Protein AF-A0A6A3F1J3-F1 (afdb_monomer)

pLDDT: mean 70.61, std 19.49, range [35.06, 98.56]

InterPro domains:
  IPR001289 Nuclear transcription factor Y subunit A [PF02045] (91-194)
  IPR001289 Nuclear transcription factor Y subunit A [PR00616] (129-151)
  IPR001289 Nuclear transcription factor Y subunit A [PR00616] (160-183)
  IPR001289 Nuclear transcription factor Y subunit A [PS51152] (126-186)
  IPR001289 Nuclear transcription factor Y subunit A [PTHR12632] (26-191)
 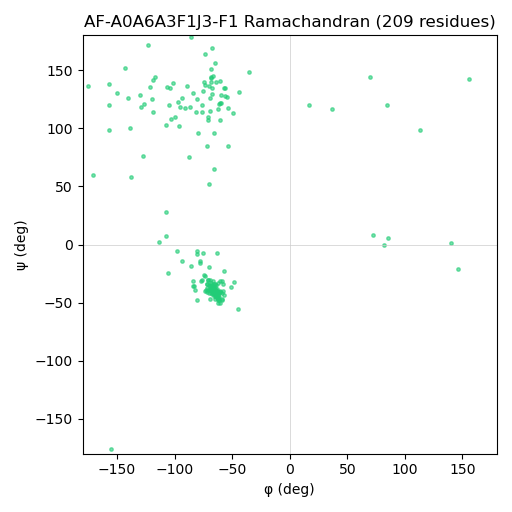 IPR001289 Nuclear transcription factor Y subunit A [SM00521] (125-186)

Mean predicted aligned error: 23.07 Å

Radius of gyration: 43.05 Å; Cα contacts (8 Å, |Δi|>4): 35; chains: 1; bounding box: 69×99×111 Å

Secondary structure (DSSP, 8-sta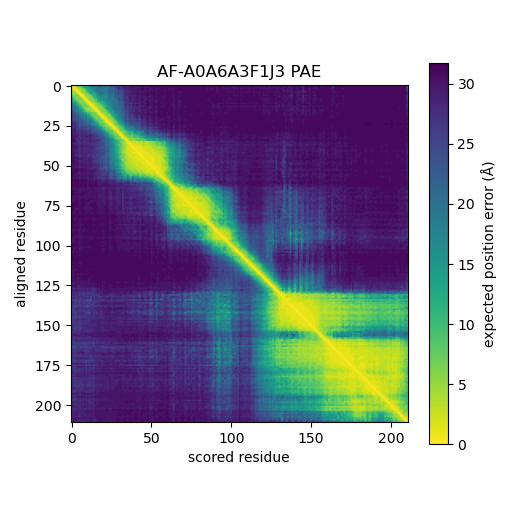te):
-----------------------------SSHHHHHHHHHHHHHHHHHHHHHHHHHHHTT-SSHHHHHHHHHHHHHHHHHHHHHHHHHHHHHHHHHHHHTTS----------------S--------------TTTHHHHHHHHHHHHHHHHHH---SS--S-S-HHHHHHHHHS-B-TTSPBPPHHHHHHHHTTSS-GGGS-SSPPPPP-

Solvent-accessible surface area (backbone atoms only — not comparable to full-atom values): 14028 Å² total; per-residue (Å²): 141,85,86,85,85,86,83,87,84,83,85,84,85,84,84,82,89,80,85,90,89,86,86,85,90,86,85,81,93,86,69,64,67,66,54,49,52,51,49,51,51,50,50,50,51,50,51,49,50,52,50,49,52,51,49,63,65,57,73,76,61,90,68,59,64,66,52,51,50,49,50,50,50,51,50,51,52,50,51,50,51,52,51,52,52,48,47,52,52,53,46,47,54,49,44,55,67,52,54,76,70,74,83,76,88,88,80,90,81,88,78,96,73,91,77,80,92,69,100,78,70,91,61,86,64,80,70,72,84,72,91,63,63,81,92,43,49,68,60,52,54,53,50,50,56,51,48,52,55,48,36,72,70,72,51,73,75,87,65,81,70,98,63,94,49,70,70,58,51,54,50,65,68,70,50,65,60,42,49,78,73,41,72,54,50,73,66,56,53,48,30,50,74,72,64,77,42,62,72,85,78,46,68,53,59,84,75,80,78,84,127

Foldseek 3Di:
DDDDDDDDDDDDDDDDDDDDDDDDDDDDDDPVPVVVVVVVVVVVVVVVVVVVVVVVVVVPDPPDPVVVVVVVVVVVVVVVVVVVVVVVVVVVVVCVVVVVVPDDDDDDDDDDDDDDDDPDDPPVPPPPPDDDPPVCSVVVVVVVVVVVVVCVVVPDCPDDDPDDDPVVVVVLVPADAAAQGHGDDPVRVVCVVVVVDDRVPDDNDDDPPPD

Sequence (211 aa):
MEDTTNTTTDTKLVFTDSDAATTPNDTPSAAADASQADLQAQLALFQQQQQQYIQQLMVSYEGGWLAALAVRNLLLTLLMFYSLQQQTNSEQLRAMYNSSAMMQPYMLSQSMFPRPSTPNSAEATEEEPVYVNAKQYHRIMIRRQQRAKLEAKLGNPRQRKAYLHDSRHKHAMRRPRGPGGRFLTKDEIQGLKDGTMVFEDLPRKAAPKQQ

Structure (mmCIF, N/CA/C/O backbone):
data_AF-A0A6A3F1J3-F1
#
_entry.id   AF-A0A6A3F1J3-F1
#
loop_
_atom_site.group_PDB
_atom_site.id
_atom_site.type_symbol
_atom_site.label_atom_id
_atom_site.label_alt_id
_atom_site.label_comp_id
_atom_site.label_asym_id
_atom_site.label_entity_id
_atom_site.label_seq_id
_atom_site.pdbx_PDB_ins_code
_atom_site.Cartn_x
_atom_site.Cartn_y
_atom_site.Cartn_z
_atom_site.occupancy
_atom_site.B_iso_or_equiv
_atom_site.auth_seq_id
_atom_site.auth_comp_id
_atom_site.auth_asym_id
_atom_site.auth_atom_id
_atom_site.pdbx_PDB_model_num
ATOM 1 N N . MET A 1 1 ? 10.866 27.556 8.600 1.00 47.47 1 MET A N 1
ATOM 2 C CA . MET A 1 1 ? 10.130 28.699 8.035 1.00 47.47 1 MET A CA 1
ATOM 3 C C . MET A 1 1 ? 10.814 29.026 6.730 1.00 47.47 1 MET A C 1
ATOM 5 O O . MET A 1 1 ? 11.865 29.642 6.764 1.00 47.47 1 MET A O 1
ATOM 9 N N . GLU A 1 2 ? 10.282 28.522 5.625 1.00 46.44 2 GLU A N 1
ATOM 10 C CA . GLU A 1 2 ? 10.669 28.950 4.281 1.00 46.44 2 GLU A CA 1
ATOM 11 C C . GLU A 1 2 ? 9.370 29.035 3.481 1.00 46.44 2 GLU A C 1
ATOM 13 O O . GLU A 1 2 ? 8.799 28.013 3.105 1.00 46.44 2 GLU A O 1
ATOM 18 N N . ASP A 1 3 ? 8.867 30.258 3.322 1.00 39.25 3 ASP A N 1
ATOM 19 C CA . ASP A 1 3 ? 7.750 30.576 2.438 1.00 39.25 3 ASP A CA 1
ATOM 20 C C . ASP A 1 3 ? 8.332 31.001 1.087 1.00 39.25 3 ASP A C 1
ATOM 22 O O . ASP A 1 3 ? 9.176 31.894 1.014 1.00 39.25 3 ASP A O 1
ATOM 26 N N . THR A 1 4 ? 7.890 30.356 0.007 1.00 55.91 4 THR A N 1
ATOM 27 C CA . THR A 1 4 ? 8.242 30.729 -1.369 1.00 55.91 4 THR A CA 1
ATOM 28 C C . THR A 1 4 ? 7.021 31.355 -2.036 1.00 55.91 4 THR A C 1
ATOM 30 O O . THR A 1 4 ? 6.078 30.670 -2.427 1.00 55.91 4 THR A O 1
ATOM 33 N N . THR A 1 5 ? 7.008 32.683 -2.149 1.00 54.62 5 THR A N 1
ATOM 34 C CA . THR A 1 5 ? 6.002 33.421 -2.923 1.00 54.62 5 THR A CA 1
ATOM 35 C C . THR A 1 5 ? 6.498 33.610 -4.353 1.00 54.62 5 THR A C 1
ATOM 37 O O . THR A 1 5 ? 7.522 34.252 -4.581 1.00 54.62 5 THR A O 1
ATOM 40 N N . ASN A 1 6 ? 5.769 33.043 -5.311 1.00 39.25 6 ASN A N 1
ATOM 41 C CA . ASN A 1 6 ? 6.039 33.142 -6.741 1.00 39.25 6 ASN A CA 1
ATOM 42 C C . ASN A 1 6 ? 5.372 34.420 -7.290 1.00 39.25 6 ASN A C 1
ATOM 44 O O . ASN A 1 6 ? 4.151 34.551 -7.201 1.00 39.25 6 ASN A O 1
ATOM 48 N N . THR A 1 7 ? 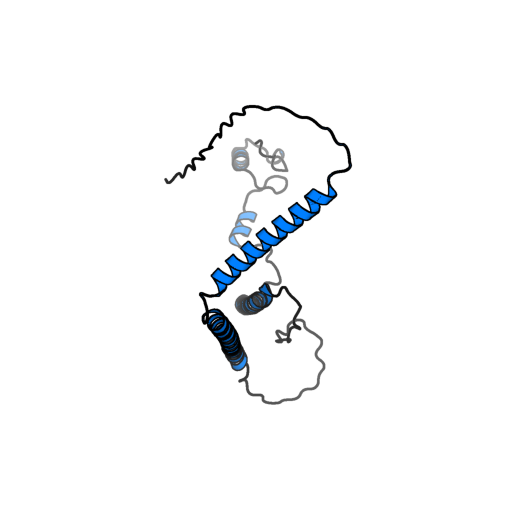6.153 35.361 -7.830 1.00 40.88 7 THR A N 1
ATOM 49 C CA . THR A 1 7 ? 5.650 36.621 -8.407 1.00 40.88 7 THR A CA 1
ATOM 50 C C . THR A 1 7 ? 5.585 36.509 -9.927 1.00 40.88 7 THR A C 1
ATOM 52 O O . THR A 1 7 ? 6.607 36.491 -10.608 1.00 40.88 7 THR A O 1
ATOM 55 N N . THR A 1 8 ? 4.360 36.450 -10.442 1.00 41.22 8 THR A N 1
ATOM 56 C CA . THR A 1 8 ? 3.997 36.570 -11.858 1.00 41.22 8 THR A CA 1
ATOM 57 C C . THR A 1 8 ? 4.074 38.036 -12.281 1.00 41.22 8 THR A C 1
ATOM 59 O O . THR A 1 8 ? 3.350 38.869 -11.739 1.00 41.22 8 THR A O 1
ATOM 62 N N . THR A 1 9 ? 4.917 38.361 -13.259 1.00 49.06 9 THR A N 1
ATOM 63 C CA . THR A 1 9 ? 4.903 39.663 -13.942 1.00 49.06 9 THR A CA 1
ATOM 64 C C . THR A 1 9 ? 4.283 39.521 -15.326 1.00 49.06 9 THR A C 1
ATOM 66 O O . THR A 1 9 ? 4.783 38.769 -16.161 1.00 49.06 9 THR A O 1
ATOM 69 N N . ASP A 1 10 ? 3.199 40.261 -15.530 1.00 37.31 10 ASP A N 1
ATOM 70 C CA . ASP A 1 10 ? 2.365 40.342 -16.725 1.00 37.31 10 ASP A CA 1
ATOM 71 C C . ASP A 1 10 ? 2.832 41.545 -17.570 1.00 37.31 10 ASP A C 1
ATOM 73 O O . ASP A 1 10 ? 2.840 42.683 -17.090 1.00 37.31 10 ASP A O 1
ATOM 77 N N . THR A 1 11 ? 3.298 41.320 -18.801 1.00 52.53 11 THR A N 1
ATOM 78 C CA . THR A 1 11 ? 3.744 42.387 -19.712 1.00 52.53 11 THR A CA 1
ATOM 79 C C . THR A 1 11 ? 2.620 42.784 -20.663 1.00 52.53 11 THR A C 1
ATOM 81 O O . THR A 1 11 ? 2.335 42.134 -21.666 1.00 52.53 11 THR A O 1
ATOM 84 N N . LYS A 1 12 ? 1.997 43.920 -20.344 1.00 45.44 12 LYS A N 1
ATOM 85 C CA . LYS A 1 12 ? 0.989 44.617 -21.146 1.00 45.44 12 LYS A CA 1
ATOM 86 C C . LYS A 1 12 ? 1.634 45.246 -22.392 1.00 45.44 12 LYS A C 1
ATOM 88 O O . LYS A 1 12 ? 2.338 46.247 -22.282 1.00 45.44 12 LYS A O 1
ATOM 93 N N . LEU A 1 13 ? 1.384 44.669 -23.569 1.00 51.19 13 LEU A N 1
ATOM 94 C CA . LEU A 1 13 ? 1.722 45.256 -24.871 1.00 51.19 13 LEU A CA 1
ATOM 95 C C . LEU A 1 13 ? 0.662 46.291 -25.274 1.00 51.19 13 LEU A C 1
ATOM 97 O O . LEU A 1 13 ? -0.529 45.992 -25.311 1.00 51.19 13 LEU A O 1
ATOM 101 N N . VAL A 1 14 ? 1.111 47.510 -25.573 1.00 45.78 14 VAL A N 1
ATOM 102 C CA . VAL A 1 14 ? 0.312 48.581 -26.180 1.00 45.78 14 VAL A CA 1
ATOM 103 C C . VAL A 1 14 ? 0.589 48.563 -27.681 1.00 45.78 14 VAL A C 1
ATOM 105 O O . VAL A 1 14 ? 1.741 48.676 -28.092 1.00 45.78 14 VAL A O 1
ATOM 108 N N . PHE A 1 15 ? -0.463 48.405 -28.482 1.00 42.41 15 PHE A N 1
ATOM 109 C CA . PHE A 1 15 ? -0.434 48.558 -29.934 1.00 42.41 15 PHE A CA 1
ATOM 110 C C . PHE A 1 15 ? -1.087 49.897 -30.285 1.00 42.41 15 PHE A C 1
ATOM 112 O O . PHE A 1 15 ? -2.135 50.232 -29.731 1.00 42.41 15 PHE A O 1
ATOM 119 N N . THR A 1 16 ? -0.467 50.660 -31.178 1.00 48.75 16 THR A N 1
ATOM 120 C CA . THR A 1 16 ? -1.072 51.844 -31.795 1.00 48.75 16 THR A CA 1
ATOM 121 C C . THR A 1 16 ? -1.146 51.610 -33.295 1.00 48.75 16 THR A C 1
ATOM 123 O O . THR A 1 16 ? -0.110 51.515 -33.953 1.00 48.75 16 THR A O 1
ATOM 126 N N . ASP A 1 17 ? -2.374 51.513 -33.798 1.00 52.66 17 ASP A N 1
ATOM 127 C CA . ASP A 1 17 ? -2.728 51.555 -35.215 1.00 52.66 17 ASP A CA 1
ATOM 128 C C . ASP A 1 17 ? -2.492 52.950 -35.812 1.00 52.66 17 ASP A C 1
ATOM 130 O O . ASP A 1 17 ? -2.641 53.964 -35.124 1.00 52.66 17 ASP A O 1
ATOM 134 N N . SER A 1 18 ? -2.186 53.007 -37.110 1.00 49.06 18 SER A N 1
ATOM 135 C CA . SER A 1 18 ? -2.455 54.167 -37.975 1.00 49.06 18 SER A CA 1
ATOM 136 C C . SER A 1 18 ? -2.522 53.738 -39.449 1.00 49.06 18 SER A C 1
ATOM 138 O O . SER A 1 18 ? -1.494 53.513 -40.083 1.00 49.06 18 SER A O 1
ATOM 140 N N . ASP A 1 19 ? -3.765 53.555 -39.914 1.00 39.59 19 ASP A N 1
ATOM 141 C CA . ASP A 1 19 ? -4.414 54.023 -41.160 1.00 39.59 19 ASP A CA 1
ATOM 142 C C . ASP A 1 19 ? -3.593 54.078 -42.470 1.00 39.59 19 ASP A C 1
ATOM 144 O O . ASP A 1 19 ? -2.574 54.749 -42.566 1.00 39.59 19 ASP A O 1
ATOM 148 N N . ALA A 1 20 ? -3.926 53.310 -43.518 1.00 44.28 20 ALA A N 1
ATOM 149 C CA . ALA A 1 20 ? -5.080 53.386 -44.442 1.00 44.28 20 ALA A CA 1
ATOM 150 C C . ALA A 1 20 ? -4.892 54.375 -45.619 1.00 44.28 20 ALA A C 1
ATOM 152 O O . ALA A 1 20 ? -4.760 55.575 -45.409 1.00 44.28 20 ALA A O 1
ATOM 153 N N . ALA A 1 21 ? -4.961 53.869 -46.866 1.00 41.03 21 ALA A N 1
ATOM 154 C CA . ALA A 1 21 ? -6.021 54.183 -47.850 1.00 41.03 21 ALA A CA 1
ATOM 155 C C . ALA A 1 21 ? -5.613 53.996 -49.338 1.00 41.03 21 ALA A C 1
ATOM 157 O O . ALA A 1 21 ? -4.556 54.450 -49.769 1.00 41.03 21 ALA A O 1
ATOM 158 N N . THR A 1 22 ? -6.589 53.493 -50.119 1.00 35.06 22 THR A N 1
ATOM 159 C CA . THR A 1 22 ? -6.921 53.822 -51.535 1.00 35.06 22 THR A CA 1
ATOM 160 C C . THR A 1 22 ? -6.717 52.730 -52.612 1.00 35.06 22 THR A C 1
ATOM 162 O O . THR A 1 22 ? -5.638 52.534 -53.157 1.00 35.06 22 THR A O 1
ATOM 165 N N . THR A 1 23 ? -7.835 52.065 -52.943 1.00 55.91 23 THR A N 1
ATOM 166 C CA . THR A 1 23 ? -8.227 51.341 -54.190 1.00 55.91 23 THR A CA 1
ATOM 167 C C . THR A 1 23 ? -8.415 52.320 -55.383 1.00 55.91 23 THR A C 1
ATOM 169 O O . THR A 1 23 ? -8.565 53.496 -55.052 1.00 55.91 23 THR A O 1
ATOM 172 N N . PRO A 1 24 ? -8.560 51.968 -56.702 1.00 55.66 24 PRO A N 1
ATOM 173 C CA . PRO A 1 24 ? -9.296 50.805 -57.252 1.00 55.66 24 PRO A CA 1
ATOM 174 C C . PRO A 1 24 ? -8.874 50.246 -58.655 1.00 55.66 24 PRO A C 1
ATOM 176 O O . PRO A 1 24 ? -7.898 50.663 -59.267 1.00 55.66 24 PRO A O 1
ATOM 179 N N . ASN A 1 25 ? -9.664 49.256 -59.100 1.00 52.38 25 ASN A N 1
ATOM 180 C CA . ASN A 1 25 ? -9.797 48.578 -60.407 1.00 52.38 25 ASN A CA 1
ATOM 181 C C . ASN A 1 25 ? -9.598 49.416 -61.691 1.00 52.38 25 ASN A C 1
ATOM 183 O O . ASN A 1 25 ? -10.045 50.553 -61.736 1.00 52.38 25 ASN A O 1
ATOM 187 N N . ASP A 1 26 ? -9.087 48.774 -62.759 1.00 35.50 26 ASP A N 1
ATOM 188 C CA . ASP A 1 26 ? -9.798 48.549 -64.042 1.00 35.50 26 ASP A CA 1
ATOM 189 C C . ASP A 1 26 ? -8.961 47.681 -65.016 1.00 35.50 26 ASP A C 1
ATOM 191 O O . ASP A 1 26 ? -7.755 47.859 -65.168 1.00 35.50 26 ASP A O 1
ATOM 195 N N . THR A 1 27 ? -9.605 46.711 -65.681 1.00 52.22 27 THR A N 1
ATOM 196 C CA . THR A 1 27 ? -9.044 45.907 -66.792 1.00 52.22 27 THR A CA 1
ATOM 197 C C . THR A 1 27 ? -9.590 46.448 -68.116 1.00 52.22 27 THR A C 1
ATOM 199 O O . THR A 1 27 ? -10.792 46.698 -68.201 1.00 52.22 27 THR A O 1
ATOM 202 N N . PRO A 1 28 ? -8.769 46.559 -69.177 1.00 50.34 28 PRO A N 1
ATOM 203 C CA . PRO A 1 28 ? -9.069 45.737 -70.351 1.00 50.34 28 PRO A CA 1
ATOM 204 C C . PRO A 1 28 ? -7.820 45.152 -71.039 1.00 50.34 28 PRO A C 1
ATOM 206 O O . PRO A 1 28 ? -6.888 45.849 -71.424 1.00 50.34 28 PRO A O 1
ATOM 209 N N . SER A 1 29 ? -7.855 43.827 -71.198 1.00 54.03 29 SER A N 1
ATOM 210 C CA . SER A 1 29 ? -7.530 43.048 -72.402 1.00 54.03 29 SER A CA 1
ATOM 211 C C . SER A 1 29 ? -6.733 43.732 -73.529 1.00 54.03 29 SER A C 1
ATOM 213 O O . SER A 1 29 ? -7.250 44.640 -74.175 1.00 54.03 29 SER A O 1
ATOM 215 N N . ALA A 1 30 ? -5.554 43.154 -73.827 1.00 49.56 30 ALA A N 1
ATOM 216 C CA . ALA A 1 30 ? -4.952 42.914 -75.162 1.00 49.56 30 ALA A CA 1
ATOM 217 C C . ALA A 1 30 ? -3.423 43.152 -75.262 1.00 49.56 30 ALA A C 1
ATOM 219 O O . ALA A 1 30 ? -2.855 42.945 -76.328 1.00 49.56 30 ALA A O 1
ATOM 220 N N . ALA A 1 31 ? -2.733 43.524 -74.175 1.00 45.38 31 ALA A N 1
ATOM 221 C CA . ALA A 1 31 ? -1.268 43.724 -74.164 1.00 45.38 31 ALA A CA 1
ATOM 222 C C . ALA A 1 31 ? -0.485 42.711 -73.292 1.00 45.38 31 ALA A C 1
ATOM 224 O O . ALA A 1 31 ? 0.732 42.819 -73.152 1.00 45.38 31 ALA A O 1
ATOM 225 N N . ALA A 1 32 ? -1.177 41.739 -72.686 1.00 51.75 32 ALA A N 1
ATOM 226 C CA . ALA A 1 32 ? -0.652 40.897 -71.604 1.00 51.75 32 ALA A CA 1
ATOM 227 C C . ALA A 1 32 ? 0.292 39.758 -72.044 1.00 51.75 32 ALA A C 1
ATOM 229 O O . ALA A 1 32 ? 1.023 39.234 -71.207 1.00 51.75 32 ALA A O 1
ATOM 230 N N . ASP A 1 33 ? 0.329 39.400 -73.331 1.00 49.94 33 ASP A N 1
ATOM 231 C CA . ASP A 1 33 ? 1.144 38.263 -73.793 1.00 49.94 33 ASP A CA 1
ATOM 232 C C . ASP A 1 33 ? 2.610 38.644 -74.054 1.00 49.94 33 ASP A C 1
ATOM 234 O O . ASP A 1 33 ? 3.510 37.843 -73.805 1.00 49.94 33 ASP A O 1
ATOM 238 N N . ALA A 1 34 ? 2.882 39.887 -74.472 1.00 53.97 34 ALA A N 1
ATOM 239 C CA . ALA A 1 34 ? 4.258 40.372 -74.617 1.00 53.97 34 ALA A CA 1
ATOM 240 C C . ALA A 1 34 ? 4.936 40.547 -73.245 1.00 53.97 34 ALA A C 1
ATOM 242 O O . ALA A 1 34 ? 6.094 40.178 -73.067 1.00 53.97 34 ALA A O 1
ATOM 243 N N . SER A 1 35 ? 4.190 41.029 -72.244 1.00 60.41 35 SER A N 1
ATOM 244 C CA . SER A 1 35 ? 4.711 41.222 -70.889 1.00 60.41 35 SER A CA 1
ATOM 245 C C . SER A 1 35 ? 4.842 39.919 -70.102 1.00 60.41 35 SER A C 1
ATOM 247 O O . SER A 1 35 ? 5.752 39.812 -69.284 1.00 60.41 35 SER A O 1
ATOM 249 N N . GLN A 1 36 ? 3.999 38.906 -70.348 1.00 62.47 36 GLN A N 1
ATOM 250 C CA . GLN A 1 36 ? 4.179 37.580 -69.747 1.00 62.47 36 GLN A CA 1
ATOM 251 C C . GLN A 1 36 ? 5.443 36.883 -70.251 1.00 62.47 36 GLN A C 1
ATOM 253 O O . GLN A 1 36 ? 6.135 36.260 -69.447 1.00 62.47 36 GLN A O 1
ATOM 258 N N . ALA A 1 37 ? 5.761 37.001 -71.544 1.00 67.31 37 ALA A N 1
ATOM 259 C CA . ALA A 1 37 ? 6.990 36.448 -72.108 1.00 67.31 37 ALA A CA 1
ATOM 260 C C . ALA A 1 37 ? 8.235 37.139 -71.527 1.00 67.31 37 ALA A C 1
ATOM 262 O O . ALA A 1 37 ? 9.172 36.459 -71.109 1.00 67.31 37 ALA A O 1
ATOM 263 N N . ASP A 1 38 ? 8.212 38.469 -71.401 1.00 75.75 38 ASP A N 1
ATOM 264 C CA . ASP A 1 38 ? 9.300 39.232 -70.777 1.00 75.75 38 ASP A CA 1
ATOM 265 C C . ASP A 1 38 ? 9.432 38.943 -69.271 1.00 75.75 38 ASP A C 1
ATOM 267 O O . ASP A 1 38 ? 10.545 38.832 -68.752 1.00 75.75 38 ASP A O 1
ATOM 271 N N . LEU A 1 39 ? 8.316 38.747 -68.560 1.00 72.38 39 LEU A N 1
ATOM 272 C CA . LEU A 1 39 ? 8.315 38.363 -67.147 1.00 72.38 39 LEU A CA 1
ATOM 273 C C . LEU A 1 39 ? 8.829 36.928 -66.952 1.00 72.38 39 LEU A C 1
ATOM 275 O O . LEU A 1 39 ? 9.590 36.671 -66.021 1.00 72.38 39 LEU A O 1
ATOM 279 N N . GLN A 1 40 ? 8.466 35.996 -67.839 1.00 78.56 40 GLN A N 1
ATOM 280 C CA . GLN A 1 40 ? 9.023 34.640 -67.855 1.00 78.56 40 GLN A CA 1
ATOM 281 C C . GLN A 1 40 ? 10.518 34.653 -68.187 1.00 78.56 40 GLN A C 1
ATOM 283 O O . GLN A 1 40 ? 11.276 33.917 -67.558 1.00 78.56 40 GLN A O 1
ATOM 288 N N . ALA A 1 41 ? 10.963 35.516 -69.103 1.00 80.88 41 ALA A N 1
ATOM 289 C CA . ALA A 1 41 ? 12.377 35.689 -69.421 1.00 80.88 41 ALA A CA 1
ATOM 290 C C . ALA A 1 41 ? 13.164 36.296 -68.244 1.00 80.88 41 ALA A C 1
ATOM 292 O O . ALA A 1 41 ? 14.251 35.812 -67.925 1.00 80.88 41 ALA A O 1
ATOM 293 N N . GLN A 1 42 ? 12.612 37.289 -67.535 1.00 84.94 42 GLN A N 1
ATOM 294 C CA . GLN A 1 42 ? 13.216 37.833 -66.310 1.00 84.94 42 GLN A CA 1
ATOM 295 C C . GLN A 1 42 ? 13.241 36.814 -65.169 1.00 84.94 42 GLN A C 1
ATOM 297 O O . GLN A 1 42 ? 14.252 36.705 -64.476 1.00 84.94 42 GLN A O 1
ATOM 302 N N . LEU A 1 43 ? 12.173 36.033 -64.989 1.00 82.19 43 LEU A N 1
ATOM 303 C CA . LEU A 1 43 ? 12.137 34.940 -64.017 1.00 82.19 43 LEU A CA 1
ATOM 304 C C . LEU A 1 43 ? 13.163 33.854 -64.354 1.00 82.19 43 LEU A C 1
ATOM 306 O O . LEU A 1 43 ? 13.840 33.368 -63.451 1.00 82.19 43 LEU A O 1
ATOM 310 N N . ALA A 1 44 ? 13.334 33.511 -65.632 1.00 83.88 44 ALA A N 1
ATOM 311 C CA . ALA A 1 44 ? 14.341 32.554 -66.080 1.00 83.88 44 ALA A CA 1
ATOM 312 C C . ALA A 1 44 ? 15.768 33.078 -65.862 1.00 83.88 44 ALA A C 1
ATOM 314 O O . ALA A 1 44 ? 16.619 32.335 -65.379 1.00 83.88 44 ALA A O 1
ATOM 315 N N . LEU A 1 45 ? 16.030 34.361 -66.137 1.00 90.50 45 LEU A N 1
ATOM 316 C CA . LEU A 1 45 ? 17.319 35.003 -65.854 1.00 90.50 45 LEU A CA 1
ATOM 317 C C . LEU A 1 45 ? 17.603 35.091 -64.352 1.00 90.50 45 LEU A C 1
ATOM 319 O O . LEU A 1 45 ? 18.724 34.829 -63.923 1.00 90.50 45 LEU A O 1
ATOM 323 N N . PHE A 1 46 ? 16.597 35.399 -63.535 1.00 89.94 46 PHE A N 1
ATOM 324 C CA . PHE A 1 46 ? 16.721 35.389 -62.080 1.00 89.94 46 PHE A CA 1
ATOM 325 C C . PHE A 1 46 ? 17.002 33.977 -61.561 1.00 89.94 46 PHE A C 1
ATOM 327 O O . PHE A 1 46 ? 17.913 33.775 -60.762 1.00 89.94 46 PHE A O 1
ATOM 334 N N . GLN A 1 47 ? 16.289 32.973 -62.071 1.00 88.38 47 GLN A N 1
ATOM 335 C CA . GLN A 1 47 ? 16.535 31.573 -61.744 1.00 88.38 47 GLN A CA 1
ATOM 336 C C . GLN A 1 47 ? 17.932 31.126 -62.199 1.00 88.38 47 GLN A C 1
ATOM 338 O O . GLN A 1 47 ? 18.609 30.410 -61.465 1.00 88.38 47 GLN A O 1
ATOM 343 N N . GLN A 1 48 ? 18.402 31.579 -63.363 1.00 88.88 48 GLN A N 1
ATOM 344 C CA . GLN A 1 48 ? 19.754 31.320 -63.854 1.00 88.88 48 GLN A CA 1
ATOM 345 C C . GLN A 1 48 ? 20.811 31.995 -62.973 1.00 88.88 48 GLN A C 1
ATOM 347 O O . GLN A 1 48 ? 21.817 31.367 -62.658 1.00 88.88 48 GLN A O 1
ATOM 352 N N . GLN A 1 49 ? 20.581 33.228 -62.518 1.00 88.31 49 GLN A N 1
ATOM 353 C CA . GLN A 1 49 ? 21.466 33.914 -61.578 1.00 88.31 49 GLN A CA 1
ATOM 354 C C . GLN A 1 49 ? 21.513 33.185 -60.225 1.00 88.31 49 GLN A C 1
ATOM 356 O O . GLN A 1 49 ? 22.593 32.995 -59.673 1.00 88.31 49 GLN A O 1
ATOM 361 N N . GLN A 1 50 ? 20.371 32.704 -59.718 1.00 81.81 50 GLN A N 1
ATOM 362 C CA . GLN A 1 50 ? 20.306 31.867 -58.513 1.00 81.81 50 GLN A CA 1
ATOM 363 C C . GLN A 1 50 ? 21.065 30.544 -58.702 1.00 81.81 50 GLN A C 1
ATOM 365 O O . GLN A 1 50 ? 21.833 30.140 -57.833 1.00 81.81 50 GLN A O 1
ATOM 370 N N . GLN A 1 51 ? 20.913 29.893 -59.858 1.00 78.12 51 GLN A N 1
ATOM 371 C CA . GLN A 1 51 ? 21.669 28.688 -60.213 1.00 78.12 51 GLN A CA 1
ATOM 372 C C . GLN A 1 51 ? 23.174 28.980 -60.280 1.00 78.12 51 GLN A C 1
ATOM 374 O O . GLN A 1 51 ? 23.965 28.219 -59.737 1.00 78.12 51 GLN A O 1
ATOM 379 N N . GLN A 1 52 ? 23.587 30.099 -60.879 1.00 78.31 52 GLN A N 1
ATOM 380 C CA . GLN A 1 52 ? 24.991 30.515 -60.928 1.00 78.31 52 GLN A CA 1
ATOM 381 C C . GLN A 1 52 ? 25.549 30.834 -59.536 1.00 78.31 52 GLN A C 1
ATOM 383 O O . GLN A 1 52 ? 26.669 30.431 -59.240 1.00 78.31 52 GLN A O 1
ATOM 388 N N . TYR A 1 53 ? 24.767 31.463 -58.654 1.00 73.19 53 TYR A N 1
ATOM 389 C CA . TYR A 1 53 ? 25.132 31.693 -57.253 1.00 73.19 53 TYR A CA 1
ATOM 390 C C . TYR A 1 53 ? 25.310 30.375 -56.479 1.00 73.19 53 TYR A C 1
ATOM 392 O O . TYR A 1 53 ? 26.280 30.211 -55.740 1.00 73.19 53 TYR A O 1
ATOM 400 N N . ILE A 1 54 ? 24.433 29.391 -56.709 1.00 65.56 54 ILE A N 1
ATOM 401 C CA . ILE A 1 54 ? 24.557 28.038 -56.144 1.00 65.56 54 ILE A CA 1
ATOM 402 C C . ILE A 1 54 ? 25.795 27.319 -56.695 1.00 65.56 54 ILE A C 1
ATOM 404 O O . ILE A 1 54 ? 26.515 26.677 -55.934 1.00 65.56 54 ILE A O 1
ATOM 408 N N . GLN A 1 55 ? 26.091 27.452 -57.989 1.00 69.06 55 GLN A N 1
ATOM 409 C CA . GLN A 1 55 ? 27.302 26.877 -58.579 1.00 69.06 55 GLN A CA 1
ATOM 410 C C . GLN A 1 55 ? 28.570 27.548 -58.034 1.00 69.06 55 GLN A C 1
ATOM 412 O O . GLN A 1 55 ? 29.548 26.867 -57.743 1.00 69.06 55 GLN A O 1
ATOM 417 N N . GLN A 1 56 ? 28.542 28.860 -57.795 1.00 66.38 56 GLN A N 1
ATOM 418 C CA . GLN A 1 56 ? 29.644 29.589 -57.164 1.00 66.38 56 GLN A CA 1
ATOM 419 C C . GLN A 1 56 ? 29.848 29.166 -55.695 1.00 66.38 56 GLN A C 1
ATOM 421 O O . GLN A 1 56 ? 30.983 29.114 -55.227 1.00 66.38 56 GLN A O 1
ATOM 426 N N . LEU A 1 57 ? 28.772 28.777 -54.999 1.00 59.03 57 LEU A N 1
ATOM 427 C CA . LEU A 1 57 ? 28.808 28.145 -53.672 1.00 59.03 57 LEU A CA 1
ATOM 428 C C . LEU A 1 57 ? 29.279 26.676 -53.700 1.00 59.03 57 LEU A C 1
ATOM 430 O O . LEU A 1 57 ? 29.850 26.209 -52.715 1.00 59.03 57 LEU A O 1
ATOM 434 N N . MET A 1 58 ? 29.085 25.950 -54.808 1.00 49.94 58 MET A N 1
ATOM 435 C CA . MET A 1 58 ? 29.534 24.557 -54.971 1.00 49.94 58 MET A CA 1
ATOM 436 C C . MET A 1 58 ? 30.984 24.408 -55.458 1.00 49.94 58 MET A C 1
ATOM 438 O O . MET A 1 58 ? 31.577 23.359 -55.231 1.00 49.94 58 MET A O 1
ATOM 442 N N . VAL A 1 59 ? 31.601 25.440 -56.044 1.00 56.91 59 VAL A N 1
ATOM 443 C CA . VAL A 1 59 ? 33.006 25.385 -56.511 1.00 56.91 59 VAL A CA 1
ATOM 444 C C . VAL A 1 59 ? 34.033 25.466 -55.362 1.00 56.91 59 VAL A C 1
ATOM 446 O O . VAL A 1 59 ? 35.219 25.238 -55.577 1.00 56.91 59 VAL A O 1
ATOM 449 N N . SER A 1 60 ? 33.608 25.714 -54.114 1.00 57.28 60 SER A N 1
ATOM 450 C CA . SER A 1 60 ? 34.531 25.893 -52.978 1.00 57.28 60 SER A CA 1
ATOM 451 C C . SER A 1 60 ? 34.592 24.740 -51.959 1.00 57.28 60 SER A C 1
ATOM 453 O O . SER A 1 60 ? 35.262 24.891 -50.938 1.00 57.28 60 SER A O 1
ATOM 455 N N . TYR A 1 61 ? 33.953 23.587 -52.206 1.00 57.47 61 TYR A N 1
ATOM 456 C CA . TYR A 1 61 ? 33.996 22.434 -51.284 1.00 57.47 61 TYR A CA 1
ATOM 457 C C . TYR A 1 61 ? 34.176 21.083 -51.990 1.00 57.47 61 TYR A C 1
ATOM 459 O O . TYR A 1 61 ? 33.401 20.144 -51.808 1.00 57.47 61 TYR A O 1
ATOM 467 N N . GLU A 1 62 ? 35.263 20.949 -52.739 1.00 56.03 62 GLU A N 1
ATOM 468 C CA . GLU A 1 62 ? 35.742 19.663 -53.252 1.00 56.03 62 GLU A CA 1
ATOM 469 C C . GLU A 1 62 ? 36.501 18.904 -52.138 1.00 56.03 62 GLU A C 1
ATOM 471 O O . GLU A 1 62 ? 37.674 19.162 -51.876 1.00 56.03 62 GLU A O 1
ATOM 476 N N . GLY A 1 63 ? 35.814 17.991 -51.431 1.00 57.62 63 GLY A N 1
ATOM 477 C CA . GLY A 1 63 ? 36.456 16.969 -50.577 1.00 57.62 63 GLY A CA 1
ATOM 478 C C . GLY A 1 63 ? 35.724 16.557 -49.288 1.00 57.62 63 GLY A C 1
ATOM 479 O O . GLY A 1 63 ? 35.950 15.463 -48.772 1.00 57.62 63 GLY A O 1
ATOM 480 N N . GLY A 1 64 ? 34.816 17.382 -48.757 1.00 59.66 64 GLY A N 1
ATOM 481 C CA . GLY A 1 64 ? 34.219 17.149 -47.429 1.00 59.66 64 GLY A CA 1
ATOM 482 C C . GLY A 1 64 ? 33.024 16.191 -47.401 1.00 59.66 64 GLY A C 1
ATOM 483 O O . GLY A 1 64 ? 32.866 15.422 -46.456 1.00 59.66 64 GLY A O 1
ATOM 484 N N . TRP A 1 65 ? 32.178 16.201 -48.433 1.00 59.47 65 TRP A N 1
ATOM 485 C CA . TRP A 1 65 ? 30.894 15.488 -48.404 1.00 59.47 65 TRP A CA 1
ATOM 486 C C . TRP A 1 65 ? 31.032 13.970 -48.530 1.00 59.47 65 TRP A C 1
ATOM 488 O O . TRP A 1 65 ? 30.368 13.233 -47.801 1.00 59.47 65 TRP A O 1
ATOM 498 N N . LEU A 1 66 ? 31.933 13.492 -49.391 1.00 64.56 66 LEU A N 1
ATOM 499 C CA . LEU A 1 66 ? 32.221 12.060 -49.515 1.00 64.56 66 LEU A CA 1
ATOM 500 C C . LEU A 1 66 ? 32.923 11.522 -48.259 1.00 64.56 66 LEU A C 1
ATOM 502 O O . LEU A 1 66 ? 32.575 10.442 -47.785 1.00 64.56 66 LEU A O 1
ATOM 506 N N . ALA A 1 67 ? 33.834 12.301 -47.664 1.00 63.44 67 ALA A N 1
ATOM 507 C CA . ALA A 1 67 ? 34.472 11.960 -46.394 1.00 63.44 67 ALA A CA 1
ATOM 508 C C . ALA A 1 67 ? 33.463 11.947 -45.231 1.00 63.44 67 ALA A C 1
ATOM 510 O O . ALA A 1 67 ? 33.450 11.008 -44.441 1.00 63.44 67 ALA A O 1
ATOM 511 N N . ALA A 1 68 ? 32.557 12.924 -45.154 1.00 66.88 68 ALA A N 1
ATOM 512 C CA . ALA A 1 68 ? 31.508 12.976 -44.138 1.00 66.88 68 ALA A CA 1
ATOM 513 C C . ALA A 1 68 ? 30.491 11.831 -44.284 1.00 66.88 68 ALA A C 1
ATOM 515 O O . ALA A 1 68 ? 30.070 11.252 -43.282 1.00 66.88 68 ALA A O 1
ATOM 516 N N . LEU A 1 69 ? 30.128 11.453 -45.514 1.00 76.50 69 LEU A N 1
ATOM 517 C CA . LEU A 1 69 ? 29.290 10.282 -45.791 1.00 76.50 69 LEU A CA 1
ATOM 518 C C . LEU A 1 69 ? 30.002 8.972 -45.432 1.00 76.50 69 LEU A C 1
ATOM 520 O O . LEU A 1 69 ? 29.381 8.095 -44.833 1.00 76.50 69 LEU A O 1
ATOM 524 N N . ALA A 1 70 ? 31.296 8.846 -45.735 1.00 74.88 70 ALA A N 1
ATOM 525 C CA . ALA A 1 70 ? 32.096 7.680 -45.365 1.00 74.88 70 ALA A CA 1
ATOM 526 C C . ALA A 1 70 ? 32.256 7.556 -43.843 1.00 74.88 70 ALA A C 1
ATOM 528 O O . ALA A 1 70 ? 32.049 6.474 -43.299 1.00 74.88 70 ALA A O 1
ATOM 529 N N . VAL A 1 71 ? 32.535 8.660 -43.141 1.00 78.25 71 VAL A N 1
ATOM 530 C CA . VAL A 1 71 ? 32.611 8.702 -41.673 1.00 78.25 71 VAL A CA 1
ATOM 531 C C . VAL A 1 71 ? 31.251 8.394 -41.056 1.00 78.25 71 VAL A C 1
ATOM 533 O O . VAL A 1 71 ? 31.183 7.589 -40.137 1.00 78.25 71 VAL A O 1
ATOM 536 N N . ARG A 1 72 ? 30.155 8.953 -41.580 1.00 79.31 72 ARG A N 1
ATOM 537 C CA . ARG A 1 72 ? 28.790 8.646 -41.125 1.00 79.31 72 ARG A CA 1
ATOM 538 C C . ARG A 1 72 ? 28.445 7.172 -41.320 1.00 79.31 72 ARG A C 1
ATOM 540 O O . ARG A 1 72 ? 27.902 6.565 -40.403 1.00 79.31 72 ARG A O 1
ATOM 547 N N . ASN A 1 73 ? 28.767 6.595 -42.475 1.00 83.62 73 ASN A N 1
ATOM 548 C CA . ASN A 1 73 ? 28.544 5.174 -42.727 1.00 83.62 73 ASN A CA 1
ATOM 549 C C . ASN A 1 73 ? 29.407 4.314 -41.803 1.00 83.62 73 ASN A C 1
ATOM 551 O O . ASN A 1 73 ? 28.863 3.441 -41.146 1.00 83.62 73 ASN A O 1
ATOM 555 N N . LEU A 1 74 ? 30.700 4.611 -41.648 1.00 86.12 74 LEU A N 1
ATOM 556 C CA . LEU A 1 74 ? 31.589 3.906 -40.721 1.00 86.12 74 LEU A CA 1
ATOM 557 C C . LEU A 1 74 ? 31.090 3.989 -39.271 1.00 86.12 74 LEU A C 1
ATOM 559 O O . LEU A 1 74 ? 31.105 2.987 -38.562 1.00 86.12 74 LEU A O 1
ATOM 563 N N . LEU A 1 75 ? 30.615 5.159 -38.838 1.00 86.25 75 LEU A N 1
ATOM 564 C CA . LEU A 1 75 ? 30.080 5.374 -37.496 1.00 86.25 75 LEU A CA 1
ATOM 565 C C . LEU A 1 75 ? 28.775 4.598 -37.288 1.00 86.25 75 LEU A C 1
ATOM 567 O O . LEU A 1 75 ? 28.577 4.034 -36.220 1.00 86.25 75 LEU A O 1
ATOM 571 N N . LEU A 1 76 ? 27.914 4.509 -38.308 1.00 84.06 76 LEU A N 1
ATOM 572 C CA . LEU A 1 76 ? 26.708 3.677 -38.282 1.00 84.06 76 LEU A CA 1
ATOM 573 C C . LEU A 1 76 ? 27.047 2.182 -38.246 1.00 84.06 76 LEU A C 1
ATOM 575 O O . LEU A 1 76 ? 26.429 1.445 -37.480 1.00 84.06 76 LEU A O 1
ATOM 579 N N . THR A 1 77 ? 28.053 1.734 -39.001 1.00 83.56 77 THR A N 1
ATOM 580 C CA . THR A 1 77 ? 28.519 0.341 -38.968 1.00 83.56 77 THR A CA 1
ATOM 581 C C . THR A 1 77 ? 29.156 0.003 -37.621 1.00 83.56 77 THR A C 1
ATOM 583 O O . THR A 1 77 ? 28.871 -1.052 -37.062 1.00 83.56 77 THR A O 1
ATOM 586 N N . LEU A 1 78 ? 29.955 0.911 -37.048 1.00 86.44 78 LEU A N 1
ATOM 587 C CA . LEU A 1 78 ? 30.528 0.770 -35.707 1.00 86.44 78 LEU A CA 1
ATOM 588 C C . LEU A 1 78 ? 29.453 0.801 -34.618 1.00 86.44 78 LEU A C 1
ATOM 590 O O . LEU A 1 78 ? 29.538 0.027 -33.672 1.00 86.44 78 LEU A O 1
ATOM 594 N N . LEU A 1 79 ? 28.418 1.632 -34.753 1.00 86.44 79 LEU A N 1
ATOM 595 C CA . LEU A 1 79 ? 27.286 1.668 -33.826 1.00 86.44 79 LEU A CA 1
ATOM 596 C C . LEU A 1 79 ? 26.457 0.376 -33.907 1.00 86.44 79 LEU A C 1
ATOM 598 O O . LEU A 1 79 ? 26.052 -0.155 -32.874 1.00 86.44 79 LEU A O 1
ATOM 602 N N . MET A 1 80 ? 26.262 -0.175 -35.110 1.00 81.19 80 MET A N 1
ATOM 603 C CA . MET A 1 80 ? 25.659 -1.497 -35.314 1.00 81.19 80 MET A CA 1
ATOM 604 C C . MET A 1 80 ? 26.509 -2.606 -34.684 1.00 81.19 80 MET A C 1
ATOM 606 O O . MET A 1 80 ? 25.965 -3.424 -33.945 1.00 81.19 80 MET A O 1
ATOM 610 N N . PHE A 1 81 ? 27.829 -2.603 -34.881 1.00 79.44 81 PHE A N 1
ATOM 611 C CA . PHE A 1 81 ? 28.737 -3.580 -34.267 1.00 79.44 81 PHE A CA 1
ATOM 612 C C . PHE A 1 81 ? 28.786 -3.451 -32.738 1.00 79.44 81 PHE A C 1
ATOM 614 O O . PHE A 1 81 ? 28.735 -4.455 -32.033 1.00 79.44 81 PHE A O 1
ATOM 621 N N . TYR A 1 82 ? 28.793 -2.225 -32.210 1.00 73.81 82 TYR A N 1
ATOM 622 C CA . TYR A 1 82 ? 28.711 -1.953 -30.776 1.00 73.81 82 TYR A CA 1
ATOM 623 C C . TYR A 1 82 ? 27.361 -2.406 -30.198 1.00 73.81 82 TYR A C 1
ATOM 625 O O . TYR A 1 82 ? 27.315 -2.970 -29.108 1.00 73.81 82 TYR A O 1
ATOM 633 N N . SER A 1 83 ? 26.260 -2.254 -30.944 1.00 68.88 83 SER A N 1
ATOM 634 C CA . SER A 1 83 ? 24.948 -2.790 -30.554 1.00 68.88 83 SER A CA 1
ATOM 635 C C . SER A 1 83 ? 24.898 -4.326 -30.581 1.00 68.88 83 SER A C 1
ATOM 637 O O . SER A 1 83 ? 24.298 -4.922 -29.688 1.00 68.88 83 SER A O 1
ATOM 639 N N . LEU A 1 84 ? 25.595 -4.975 -31.524 1.00 65.38 84 LEU A N 1
ATOM 640 C CA . LEU A 1 84 ? 25.766 -6.433 -31.573 1.00 65.38 84 LEU A CA 1
ATOM 641 C C . LEU A 1 84 ? 26.648 -6.937 -30.417 1.00 65.38 84 LEU A C 1
ATOM 643 O O . LEU A 1 84 ? 26.344 -7.952 -29.796 1.00 65.38 84 LEU A O 1
ATOM 647 N N . GLN A 1 85 ? 27.689 -6.189 -30.047 1.00 62.75 85 GLN A N 1
ATOM 648 C CA . GLN A 1 85 ? 28.517 -6.482 -28.876 1.00 62.75 85 GLN A CA 1
ATOM 649 C C . GLN A 1 85 ? 27.740 -6.286 -27.558 1.00 62.75 85 GLN A C 1
ATOM 651 O O . GLN A 1 85 ? 27.889 -7.074 -26.621 1.00 62.75 85 GLN A O 1
ATOM 656 N N . GLN A 1 86 ? 26.831 -5.304 -27.486 1.00 59.03 86 GLN A N 1
ATOM 657 C CA . GLN A 1 86 ? 25.888 -5.151 -26.367 1.00 59.03 86 GLN A CA 1
ATOM 658 C C . GLN A 1 86 ? 24.841 -6.278 -26.325 1.00 59.03 86 GLN A C 1
ATOM 660 O O . GLN A 1 86 ? 24.451 -6.709 -25.236 1.00 59.03 86 GLN A O 1
ATOM 665 N N . GLN A 1 87 ? 24.423 -6.820 -27.475 1.00 51.84 87 GLN A N 1
ATOM 666 C CA . GLN A 1 87 ? 23.628 -8.049 -27.515 1.00 51.84 87 GLN A CA 1
ATOM 667 C C . GLN A 1 87 ? 24.420 -9.218 -26.927 1.00 51.84 87 GLN A C 1
ATOM 669 O O . GLN A 1 87 ? 23.906 -9.857 -26.020 1.00 51.84 87 GLN A O 1
ATOM 674 N N . THR A 1 88 ? 25.694 -9.419 -27.282 1.00 51.59 88 THR A N 1
ATOM 675 C CA . THR A 1 88 ? 26.501 -10.479 -26.646 1.00 51.59 88 THR A CA 1
ATOM 676 C C . THR A 1 88 ? 26.726 -10.257 -25.150 1.00 51.59 88 THR A C 1
ATOM 678 O O . THR A 1 88 ? 26.689 -11.222 -24.403 1.00 51.59 88 THR A O 1
ATOM 681 N N . ASN A 1 89 ? 26.876 -9.018 -24.665 1.00 56.62 89 ASN A N 1
ATOM 682 C CA . ASN A 1 89 ? 27.008 -8.744 -23.225 1.00 56.62 89 ASN A CA 1
ATOM 683 C C . ASN A 1 89 ? 25.693 -8.955 -22.462 1.00 56.62 89 ASN A C 1
ATOM 685 O O . ASN A 1 89 ? 25.696 -9.487 -21.354 1.00 56.62 89 ASN A O 1
ATOM 689 N N . SER A 1 90 ? 24.555 -8.568 -23.043 1.00 57.66 90 SER A N 1
ATOM 690 C CA . SER A 1 90 ? 23.233 -8.823 -22.456 1.00 57.66 90 SER A CA 1
ATOM 691 C C . SER A 1 90 ? 22.841 -10.299 -22.536 1.00 57.66 90 SER A C 1
ATOM 693 O O . SER A 1 90 ? 22.245 -10.814 -21.592 1.00 57.66 90 SER A O 1
ATOM 695 N N . GLU A 1 91 ? 23.245 -11.005 -23.593 1.00 57.22 91 GLU A N 1
ATOM 696 C CA . GLU A 1 91 ? 23.141 -12.455 -23.710 1.00 57.22 91 GLU A CA 1
ATOM 697 C C . GLU A 1 91 ? 24.102 -13.178 -22.777 1.00 57.22 91 GLU A C 1
ATOM 699 O O . GLU A 1 91 ? 23.704 -14.183 -22.221 1.00 57.22 91 GLU A O 1
ATOM 704 N N . GLN A 1 92 ? 25.306 -12.670 -22.518 1.00 56.53 92 GLN A N 1
ATOM 705 C CA . GLN A 1 92 ? 26.216 -13.217 -21.509 1.00 56.53 92 GLN A CA 1
ATOM 706 C C . GLN A 1 92 ? 25.673 -13.000 -20.099 1.00 56.53 92 GLN A C 1
ATOM 708 O O . GLN A 1 92 ? 25.738 -13.910 -19.286 1.00 56.53 92 GLN A O 1
ATOM 713 N N . LEU A 1 93 ? 25.057 -11.852 -19.802 1.00 55.38 93 LEU A N 1
ATOM 714 C CA . LEU A 1 93 ? 24.343 -11.634 -18.539 1.00 55.38 93 LEU A CA 1
ATOM 715 C C . LEU A 1 93 ? 23.115 -12.554 -18.436 1.00 55.38 93 LEU A C 1
ATOM 717 O O . LEU A 1 93 ? 22.864 -13.125 -17.378 1.00 55.38 93 LEU A O 1
ATOM 721 N N . ARG A 1 94 ? 22.391 -12.771 -19.542 1.00 61.22 94 ARG A N 1
ATOM 722 C CA . ARG A 1 94 ? 21.270 -13.719 -19.639 1.00 61.22 94 ARG A CA 1
ATOM 723 C C . ARG A 1 94 ? 21.730 -15.175 -19.524 1.00 61.22 94 ARG A C 1
ATOM 725 O O . ARG A 1 94 ? 21.077 -15.950 -18.843 1.00 61.22 94 ARG A O 1
ATOM 732 N N . ALA A 1 95 ? 22.862 -15.535 -20.116 1.00 60.81 95 ALA A N 1
ATOM 733 C CA . ALA A 1 95 ? 23.476 -16.856 -20.099 1.00 60.81 95 ALA A CA 1
ATOM 734 C C . ALA A 1 95 ? 24.173 -17.131 -18.769 1.00 60.81 95 ALA A C 1
ATOM 736 O O . ALA A 1 95 ? 24.140 -18.256 -18.317 1.00 60.81 95 ALA A O 1
ATOM 737 N N . MET A 1 96 ? 24.724 -16.132 -18.083 1.00 54.38 96 MET A N 1
ATOM 738 C CA . MET A 1 96 ? 25.260 -16.258 -16.725 1.00 54.38 96 MET A CA 1
ATOM 739 C C . MET A 1 96 ? 24.125 -16.464 -15.712 1.00 54.38 96 MET A C 1
ATOM 741 O O . MET A 1 96 ? 24.221 -17.329 -14.844 1.00 54.38 96 MET A O 1
ATOM 745 N N . TYR A 1 97 ? 23.013 -15.731 -15.863 1.00 56.94 97 TYR A N 1
ATOM 746 C CA . TYR A 1 97 ? 21.808 -15.943 -15.054 1.00 56.94 97 TYR A CA 1
ATOM 747 C C . TYR A 1 97 ? 21.062 -17.247 -15.400 1.00 56.94 97 TYR A C 1
ATOM 749 O O . TYR A 1 97 ? 20.471 -17.838 -14.499 1.00 56.94 97 TYR A O 1
ATOM 757 N N . ASN A 1 98 ? 21.111 -17.723 -16.651 1.00 60.78 98 ASN A N 1
ATOM 758 C CA . ASN A 1 98 ? 20.519 -19.004 -17.069 1.00 60.78 98 ASN A CA 1
ATOM 759 C C . ASN A 1 98 ? 21.432 -20.219 -16.785 1.00 60.78 98 ASN A C 1
ATOM 761 O O . ASN A 1 98 ? 20.938 -21.276 -16.414 1.00 60.78 98 ASN A O 1
ATOM 765 N N . SER A 1 99 ? 22.756 -20.090 -16.912 1.00 52.91 99 SER A N 1
ATOM 766 C CA . SER A 1 99 ? 23.739 -21.176 -16.723 1.00 52.91 99 SER A CA 1
ATOM 767 C C . SER A 1 99 ? 23.848 -21.610 -15.258 1.00 52.91 99 SER A C 1
ATOM 769 O O . SER A 1 99 ? 23.995 -22.795 -14.968 1.00 52.91 99 SER A O 1
ATOM 771 N N . SER A 1 100 ? 23.617 -20.694 -14.308 1.00 48.16 100 SER A N 1
ATOM 772 C CA . SER A 1 100 ? 23.520 -21.035 -12.882 1.00 48.16 100 SER A CA 1
ATOM 773 C C . SER A 1 100 ? 22.347 -21.977 -12.534 1.00 48.16 100 SER A C 1
ATOM 775 O O . SER A 1 100 ? 22.276 -22.433 -11.393 1.00 48.16 100 SER A O 1
ATOM 777 N N . ALA A 1 101 ? 21.441 -22.282 -13.473 1.00 52.88 101 ALA A N 1
ATOM 778 C CA . ALA A 1 101 ? 20.322 -23.205 -13.275 1.00 52.88 101 ALA A CA 1
ATOM 779 C C . ALA A 1 101 ? 20.577 -24.643 -13.791 1.00 52.88 101 ALA A C 1
ATOM 781 O O . ALA A 1 101 ? 19.748 -25.512 -13.538 1.00 52.88 101 ALA A O 1
ATOM 782 N N . MET A 1 102 ? 21.700 -24.934 -14.470 1.00 51.16 102 MET A N 1
ATOM 783 C CA . MET A 1 102 ? 21.951 -26.232 -15.138 1.00 51.16 102 MET A CA 1
ATOM 784 C C . MET A 1 102 ? 22.989 -27.149 -14.459 1.00 51.16 102 MET A C 1
ATOM 786 O O . MET A 1 102 ? 23.606 -27.986 -15.113 1.00 51.16 102 MET A O 1
ATOM 790 N N . MET A 1 103 ? 23.167 -27.063 -13.138 1.00 45.31 103 MET A N 1
ATOM 791 C CA . MET A 1 103 ? 23.953 -28.059 -12.393 1.00 45.31 103 MET A CA 1
ATOM 792 C C . MET A 1 103 ? 23.154 -28.617 -11.214 1.00 45.31 103 MET A C 1
ATOM 794 O O . MET A 1 103 ? 23.375 -28.252 -10.062 1.00 45.31 103 MET A O 1
ATOM 798 N N . GLN A 1 104 ? 22.211 -29.512 -11.507 1.00 42.69 104 GLN A N 1
ATOM 799 C CA . GLN A 1 104 ? 21.708 -30.502 -10.552 1.00 42.69 104 GLN A CA 1
ATOM 800 C C . GLN A 1 104 ? 21.766 -31.877 -11.237 1.00 42.69 104 GLN A C 1
ATOM 802 O O . GLN A 1 104 ? 21.160 -32.040 -12.297 1.00 42.69 104 GLN A O 1
ATOM 807 N N . PRO A 1 105 ? 22.539 -32.845 -10.711 1.00 46.12 105 PRO A N 1
ATOM 808 C CA . PRO A 1 105 ? 22.742 -34.122 -11.375 1.00 46.12 105 PRO A CA 1
ATOM 809 C C . PRO A 1 105 ? 21.501 -35.012 -11.240 1.00 46.12 105 PRO A C 1
ATOM 811 O O . PRO A 1 105 ? 20.948 -35.197 -10.157 1.00 46.12 105 PRO A O 1
ATOM 814 N N . TYR A 1 106 ? 21.091 -35.568 -12.376 1.00 41.19 106 TYR A N 1
ATOM 815 C CA . TYR A 1 106 ? 20.055 -36.579 -12.541 1.00 41.19 106 TYR A CA 1
ATOM 816 C C . TYR A 1 106 ? 20.511 -37.928 -11.966 1.00 41.19 106 TYR A C 1
ATOM 818 O O . TYR A 1 106 ? 21.545 -38.454 -12.372 1.00 41.19 106 TYR A O 1
ATOM 826 N N . MET A 1 107 ? 19.707 -38.510 -11.073 1.00 41.28 107 MET A N 1
ATOM 827 C CA . MET A 1 107 ? 19.651 -39.958 -10.871 1.00 41.28 107 MET A CA 1
ATOM 828 C C . MET A 1 107 ? 18.197 -40.423 -10.984 1.00 41.28 107 MET A C 1
ATOM 830 O O . MET A 1 107 ? 17.300 -39.966 -10.279 1.00 41.28 107 MET A O 1
ATOM 834 N N . LEU A 1 108 ? 18.022 -41.322 -11.945 1.00 48.09 108 LEU A N 1
ATOM 835 C CA . LEU A 1 108 ? 16.843 -42.034 -12.415 1.00 48.09 108 LEU A CA 1
ATOM 836 C C . LEU A 1 108 ? 16.164 -42.891 -11.326 1.00 48.09 108 LEU A C 1
ATOM 838 O O . LEU A 1 108 ? 16.800 -43.783 -10.771 1.00 48.09 108 LEU A O 1
ATOM 842 N N . SER A 1 109 ? 14.849 -42.739 -11.119 1.00 40.00 109 SER A N 1
ATOM 843 C CA . SER A 1 109 ? 13.988 -43.876 -10.753 1.00 40.00 109 SER A CA 1
ATOM 844 C C . SER A 1 109 ? 12.548 -43.690 -11.258 1.00 40.00 109 SER A C 1
ATOM 846 O O . SER A 1 109 ? 11.935 -42.630 -11.138 1.00 40.00 109 SER A O 1
ATOM 848 N N . GLN A 1 110 ? 12.047 -44.732 -11.921 1.00 47.22 110 GLN A N 1
ATOM 849 C CA . GLN A 1 110 ? 10.704 -44.854 -12.486 1.00 47.22 110 GLN A CA 1
ATOM 850 C C . GLN A 1 110 ? 9.635 -44.945 -11.391 1.00 47.22 110 GLN A C 1
ATOM 852 O O . GLN A 1 110 ? 9.809 -45.675 -10.420 1.00 47.22 110 GLN A O 1
ATOM 857 N N . SER A 1 111 ? 8.464 -44.341 -11.613 1.00 39.78 111 SER A N 1
ATOM 858 C CA . SER A 1 111 ? 7.194 -44.947 -11.186 1.00 39.78 111 SER A CA 1
ATOM 859 C C . SER A 1 111 ? 6.017 -44.414 -12.012 1.00 39.78 111 SER A C 1
ATOM 861 O O . SER A 1 111 ? 5.752 -43.217 -12.076 1.00 39.78 111 SER A O 1
ATOM 863 N N . MET A 1 112 ? 5.334 -45.341 -12.686 1.00 45.47 112 MET A N 1
ATOM 864 C CA . MET A 1 112 ? 4.077 -45.129 -13.398 1.00 45.47 112 MET A CA 1
ATOM 865 C C . MET A 1 112 ? 2.930 -44.910 -12.407 1.00 45.47 112 MET A C 1
ATOM 867 O O . MET A 1 112 ? 2.512 -45.884 -11.800 1.00 45.47 112 MET A O 1
ATOM 871 N N . PHE A 1 113 ? 2.377 -43.697 -12.298 1.00 45.84 113 PHE A N 1
ATOM 872 C CA . PHE A 1 113 ? 0.987 -43.451 -11.866 1.00 45.84 113 PHE A CA 1
ATOM 873 C C . PHE A 1 113 ? 0.509 -42.075 -12.377 1.00 45.84 113 PHE A C 1
ATOM 875 O O . PHE A 1 113 ? 1.266 -41.106 -12.279 1.00 45.84 113 PHE A O 1
ATOM 882 N N . PRO A 1 114 ? -0.734 -41.929 -12.883 1.00 51.31 114 PRO A N 1
ATOM 883 C CA . PRO A 1 114 ? -1.283 -40.622 -13.225 1.00 51.31 114 PRO A CA 1
ATOM 884 C C . PRO A 1 114 ? -1.700 -39.898 -11.936 1.00 51.31 114 PRO A C 1
ATOM 886 O O . PRO A 1 114 ? -2.612 -40.327 -11.229 1.00 51.31 114 PRO A O 1
ATOM 889 N N . ARG A 1 115 ? -1.016 -38.798 -11.604 1.00 43.25 115 ARG A N 1
ATOM 890 C CA . ARG A 1 115 ? -1.383 -37.921 -10.481 1.00 43.25 115 ARG A CA 1
ATOM 891 C C . ARG A 1 115 ? -2.457 -36.918 -10.934 1.00 43.25 115 ARG A C 1
ATOM 893 O O . ARG A 1 115 ? -2.254 -36.266 -11.956 1.00 43.25 115 ARG A O 1
ATOM 900 N N . PRO A 1 116 ? -3.569 -36.745 -10.195 1.00 45.81 116 PRO A N 1
ATOM 901 C CA . PRO A 1 116 ? -4.560 -35.724 -10.509 1.00 45.81 116 PRO A CA 1
ATOM 902 C C . PRO A 1 116 ? -3.983 -34.325 -10.259 1.00 45.81 116 PRO A C 1
ATOM 904 O O . PRO A 1 116 ? -3.263 -34.089 -9.287 1.00 45.81 116 PRO A O 1
ATOM 907 N N . SER A 1 117 ? -4.316 -33.406 -11.162 1.00 53.06 117 SER A N 1
ATOM 908 C CA . SER A 1 117 ? -3.930 -31.996 -11.176 1.00 53.06 117 SER A CA 1
ATOM 909 C C . SER A 1 117 ? -4.163 -31.299 -9.830 1.00 53.06 117 SER A C 1
ATOM 911 O O . SER A 1 117 ? -5.306 -31.064 -9.431 1.00 53.06 117 SER A O 1
ATOM 913 N N . THR A 1 118 ? -3.079 -30.903 -9.164 1.00 46.22 118 THR A N 1
ATOM 914 C CA . THR A 1 118 ? -3.089 -29.920 -8.074 1.00 46.22 118 THR A CA 1
ATOM 915 C C . THR A 1 118 ? -2.480 -28.603 -8.579 1.00 46.22 118 THR A C 1
ATOM 917 O O . THR A 1 118 ? -1.451 -28.619 -9.256 1.00 46.22 118 THR A O 1
ATOM 920 N N . PRO A 1 119 ? -3.081 -27.431 -8.288 1.00 48.22 119 PRO A N 1
ATOM 921 C CA . PRO A 1 119 ? -2.608 -26.152 -8.803 1.00 48.22 119 PRO A CA 1
ATOM 922 C C . PRO A 1 119 ? -1.541 -25.596 -7.862 1.00 48.22 119 PRO A C 1
ATOM 924 O O . PRO A 1 119 ? -1.819 -24.726 -7.035 1.00 48.22 119 PRO A O 1
ATOM 927 N N . ASN A 1 120 ? -0.338 -26.161 -7.910 1.00 47.91 120 ASN A N 1
ATOM 928 C CA . ASN A 1 120 ? 0.845 -25.571 -7.284 1.00 47.91 120 ASN A CA 1
ATOM 929 C C . ASN A 1 120 ? 2.112 -26.327 -7.696 1.00 47.91 120 ASN A C 1
ATOM 931 O O . ASN A 1 120 ? 2.837 -26.863 -6.864 1.00 47.91 120 ASN A O 1
ATOM 935 N N . SER A 1 121 ? 2.383 -26.356 -8.996 1.00 38.84 121 SER A N 1
ATOM 936 C CA . SER A 1 121 ? 3.744 -26.576 -9.465 1.00 38.84 121 SER A CA 1
ATOM 937 C C . SER A 1 121 ? 4.257 -25.214 -9.904 1.00 38.84 121 SER A C 1
ATOM 939 O O . SER A 1 121 ? 3.800 -24.668 -10.905 1.00 38.84 121 SER A O 1
ATOM 941 N N . ALA A 1 122 ? 5.178 -24.639 -9.127 1.00 47.31 122 ALA A N 1
ATOM 942 C CA . ALA A 1 122 ? 6.095 -23.600 -9.595 1.00 47.31 122 ALA A CA 1
ATOM 943 C C . ALA A 1 122 ? 7.105 -24.243 -10.558 1.00 47.31 122 ALA A C 1
ATOM 945 O O . ALA A 1 122 ? 8.318 -24.183 -10.375 1.00 47.31 122 ALA A O 1
ATOM 946 N N . GLU A 1 123 ? 6.562 -24.947 -11.540 1.00 41.81 123 GLU A N 1
ATOM 947 C CA . GLU A 1 123 ? 7.267 -25.388 -12.711 1.00 41.81 123 GLU A CA 1
ATOM 948 C C . GLU A 1 123 ? 7.575 -24.100 -13.454 1.00 41.81 123 GLU A C 1
ATOM 950 O O . GLU A 1 123 ? 6.710 -23.233 -13.602 1.00 41.81 123 GLU A O 1
ATOM 955 N N . ALA A 1 124 ? 8.835 -23.926 -13.828 1.00 46.16 124 ALA A N 1
ATOM 956 C CA . ALA A 1 124 ? 9.235 -22.926 -14.793 1.00 46.16 124 ALA A CA 1
ATOM 957 C C . ALA A 1 124 ? 8.614 -23.313 -16.142 1.00 46.16 124 ALA A C 1
ATOM 959 O O . ALA A 1 124 ? 9.321 -23.684 -17.071 1.00 46.16 124 ALA A O 1
ATOM 960 N N . THR A 1 125 ? 7.280 -23.298 -16.222 1.00 45.09 125 THR A N 1
ATOM 961 C CA . THR A 1 125 ? 6.561 -23.281 -17.476 1.00 45.09 125 THR A CA 1
ATOM 962 C C . THR A 1 125 ? 7.144 -22.105 -18.217 1.00 45.09 125 THR A C 1
ATOM 964 O O . THR A 1 125 ? 7.130 -20.969 -17.734 1.00 45.09 125 THR A O 1
ATOM 967 N N . GLU A 1 126 ? 7.756 -22.424 -19.345 1.00 49.50 126 GLU A N 1
ATOM 968 C CA . GLU A 1 126 ? 8.114 -21.497 -20.394 1.00 49.50 126 GLU A CA 1
ATOM 969 C C . GLU A 1 126 ? 6.820 -20.751 -20.749 1.00 49.50 126 GLU A C 1
ATOM 971 O O . GLU A 1 126 ? 6.030 -21.203 -21.570 1.00 49.50 126 GLU A O 1
ATOM 976 N N . GLU A 1 127 ? 6.516 -19.687 -19.991 1.00 57.16 127 GLU A N 1
ATOM 977 C CA . GLU A 1 127 ? 5.311 -18.877 -20.145 1.00 57.16 127 GLU A CA 1
ATOM 978 C C . GLU A 1 127 ? 5.403 -18.325 -21.563 1.00 57.16 127 GLU A C 1
ATOM 980 O O . GLU A 1 127 ? 6.277 -17.498 -21.844 1.00 57.16 127 GLU A O 1
ATOM 985 N N . GLU A 1 128 ? 4.569 -18.860 -22.461 1.00 57.53 128 GLU A N 1
ATOM 986 C CA . GLU A 1 128 ? 4.512 -18.443 -23.858 1.00 57.53 128 GLU A CA 1
ATOM 987 C C . GLU A 1 128 ? 4.545 -16.910 -23.908 1.00 57.53 128 GLU A C 1
ATOM 989 O O . GLU A 1 128 ? 3.830 -16.262 -23.131 1.00 57.53 128 GLU A O 1
ATOM 994 N N . PRO A 1 129 ? 5.400 -16.292 -24.747 1.00 72.56 129 PRO A N 1
ATOM 995 C CA . PRO A 1 129 ? 5.606 -14.856 -24.703 1.00 72.56 129 PRO A CA 1
ATOM 996 C C . PRO A 1 129 ? 4.320 -14.132 -25.105 1.00 72.56 129 PRO A C 1
ATOM 998 O O . PRO A 1 129 ? 4.040 -13.901 -26.279 1.00 72.56 129 PRO A O 1
ATOM 1001 N N . VAL A 1 130 ? 3.540 -13.740 -24.097 1.00 75.56 130 VAL A N 1
ATOM 1002 C CA . VAL A 1 130 ? 2.376 -12.875 -24.255 1.00 75.56 130 VAL A CA 1
ATOM 1003 C C . VAL A 1 130 ? 2.867 -11.569 -24.866 1.00 75.56 130 VAL A C 1
ATOM 1005 O O . VAL A 1 130 ? 3.731 -10.892 -24.298 1.00 75.56 130 VAL A O 1
ATOM 1008 N N . TYR A 1 131 ? 2.319 -11.207 -26.026 1.00 88.19 131 TYR A N 1
ATOM 1009 C CA . TYR A 1 131 ? 2.645 -9.939 -26.659 1.00 88.19 131 TYR A CA 1
ATOM 1010 C C . TYR A 1 131 ? 2.220 -8.791 -25.741 1.00 88.19 131 TYR A C 1
ATOM 1012 O O . TYR A 1 131 ? 1.047 -8.605 -25.419 1.00 88.19 131 TYR A O 1
ATOM 1020 N N . VAL A 1 132 ? 3.210 -8.026 -25.297 1.00 91.94 132 VAL A N 1
ATOM 1021 C CA . VAL A 1 132 ? 3.039 -6.837 -24.462 1.00 91.94 132 VAL A CA 1
ATOM 1022 C C . VAL A 1 132 ? 3.676 -5.645 -25.160 1.00 91.94 132 VAL A C 1
ATOM 1024 O O . VAL A 1 132 ? 4.384 -5.782 -26.156 1.00 91.94 132 VAL A O 1
ATOM 1027 N N . ASN A 1 133 ? 3.465 -4.447 -24.617 1.00 94.69 133 ASN A N 1
ATOM 1028 C CA . ASN A 1 133 ? 4.131 -3.255 -25.121 1.00 94.69 133 ASN A CA 1
ATOM 1029 C C . ASN A 1 133 ? 5.658 -3.455 -25.137 1.00 94.69 133 ASN A C 1
ATOM 1031 O O . ASN A 1 133 ? 6.265 -3.755 -24.102 1.00 94.69 133 ASN A O 1
ATOM 1035 N N . ALA A 1 134 ? 6.271 -3.217 -26.297 1.00 89.62 134 ALA A N 1
ATOM 1036 C CA . ALA A 1 134 ? 7.704 -3.380 -26.519 1.00 89.62 134 ALA A CA 1
ATOM 1037 C C . ALA A 1 134 ? 8.567 -2.660 -25.466 1.00 89.62 134 ALA A C 1
ATOM 1039 O O . ALA A 1 134 ? 9.568 -3.201 -25.003 1.00 89.62 134 ALA A O 1
ATOM 1040 N N . LYS A 1 135 ? 8.146 -1.475 -24.999 1.00 94.50 135 LYS A N 1
ATOM 1041 C CA . LYS A 1 135 ? 8.879 -0.694 -23.986 1.00 94.50 135 LYS A CA 1
ATOM 1042 C C . LYS A 1 135 ? 8.856 -1.327 -22.591 1.00 94.50 135 LYS A C 1
ATOM 1044 O O . LYS A 1 135 ? 9.662 -0.967 -21.737 1.00 94.50 135 LYS A O 1
ATOM 1049 N N . GLN A 1 136 ? 7.913 -2.227 -22.323 1.00 94.88 136 GLN A N 1
ATOM 1050 C CA . GLN A 1 136 ? 7.651 -2.751 -20.983 1.00 94.88 136 GLN A CA 1
ATOM 1051 C C . GLN A 1 136 ? 8.156 -4.182 -20.780 1.00 94.88 136 GLN A C 1
ATOM 1053 O O . GLN A 1 136 ? 8.434 -4.544 -19.636 1.00 94.88 136 GLN A O 1
ATOM 1058 N N . TYR A 1 137 ? 8.309 -4.973 -21.850 1.00 93.31 137 TYR A N 1
ATOM 1059 C CA . TYR A 1 137 ? 8.617 -6.411 -21.801 1.00 93.31 137 TYR A CA 1
ATOM 1060 C C . TYR A 1 137 ? 9.724 -6.770 -20.795 1.00 93.31 137 TYR A C 1
ATOM 1062 O O . TYR A 1 137 ? 9.501 -7.521 -19.843 1.00 93.31 137 TYR A O 1
ATOM 1070 N N . HIS A 1 138 ? 10.895 -6.143 -20.925 1.00 91.50 138 HIS A N 1
ATOM 1071 C CA . HIS A 1 138 ? 12.039 -6.421 -20.056 1.00 91.50 138 HIS A CA 1
ATOM 1072 C C . HIS A 1 138 ? 11.765 -6.084 -18.578 1.00 91.50 138 HIS A C 1
ATOM 1074 O O . HIS A 1 138 ? 12.085 -6.855 -17.672 1.00 91.50 138 HIS A O 1
ATOM 1080 N N . ARG A 1 139 ? 11.106 -4.949 -18.310 1.00 96.69 139 ARG A N 1
ATOM 1081 C CA . ARG A 1 139 ? 10.750 -4.535 -16.943 1.00 96.69 139 ARG A CA 1
ATOM 1082 C C . ARG A 1 139 ? 9.684 -5.432 -16.324 1.00 96.69 139 ARG A C 1
ATOM 1084 O O . ARG A 1 139 ? 9.746 -5.681 -15.120 1.00 96.69 139 ARG A O 1
ATOM 1091 N N . ILE A 1 140 ? 8.730 -5.916 -17.120 1.00 94.69 140 ILE A N 1
ATOM 1092 C CA . ILE A 1 140 ? 7.730 -6.897 -16.686 1.00 94.69 140 ILE A CA 1
ATOM 1093 C C . ILE A 1 140 ? 8.435 -8.180 -16.249 1.00 94.69 140 ILE A C 1
ATOM 1095 O O . ILE A 1 140 ? 8.174 -8.660 -15.146 1.00 94.69 140 ILE A O 1
ATOM 1099 N N . MET A 1 141 ? 9.370 -8.682 -17.055 1.00 91.38 141 MET A N 1
ATOM 1100 C CA . MET A 1 141 ? 10.133 -9.891 -16.747 1.00 91.38 141 MET A CA 1
ATOM 1101 C C . MET A 1 141 ? 10.917 -9.754 -15.433 1.00 91.38 141 MET A C 1
ATOM 1103 O O . MET A 1 141 ? 10.784 -10.594 -14.543 1.00 91.38 141 MET A O 1
ATOM 1107 N N . ILE A 1 142 ? 11.631 -8.636 -15.241 1.00 93.38 142 ILE A N 1
ATOM 1108 C CA . ILE A 1 142 ? 12.349 -8.358 -13.984 1.00 93.38 142 ILE A CA 1
ATOM 1109 C C . ILE A 1 142 ? 11.388 -8.337 -12.790 1.00 93.38 142 ILE A C 1
ATOM 1111 O O . ILE A 1 142 ? 11.647 -8.965 -11.763 1.00 93.38 142 ILE A O 1
ATOM 1115 N N . ARG A 1 143 ? 10.260 -7.626 -12.900 1.00 96.44 143 ARG A N 1
ATOM 1116 C CA . ARG A 1 143 ? 9.283 -7.523 -11.806 1.00 96.44 143 ARG A CA 1
ATOM 1117 C C . ARG A 1 143 ? 8.632 -8.867 -11.481 1.00 96.44 143 ARG A C 1
ATOM 1119 O O . ARG A 1 143 ? 8.329 -9.107 -10.317 1.00 96.44 143 ARG A O 1
ATOM 1126 N N . ARG A 1 144 ? 8.411 -9.741 -12.469 1.00 94.06 144 ARG A N 1
ATOM 1127 C CA . ARG A 1 144 ? 7.919 -11.114 -12.252 1.00 94.06 144 ARG A CA 1
ATOM 1128 C C . ARG A 1 144 ? 8.913 -11.918 -11.423 1.00 94.06 144 ARG A C 1
ATOM 1130 O O . ARG A 1 144 ? 8.527 -12.435 -10.382 1.00 94.06 144 ARG A O 1
ATOM 1137 N N . GLN A 1 145 ? 10.192 -11.914 -11.797 1.00 92.75 145 GLN A N 1
ATOM 1138 C CA . GLN A 1 145 ? 11.246 -12.575 -11.018 1.00 92.75 145 GLN A CA 1
ATOM 1139 C C . GLN A 1 145 ? 11.364 -11.998 -9.597 1.00 92.75 145 GLN A C 1
ATOM 1141 O O . GLN A 1 145 ? 11.520 -12.744 -8.633 1.00 92.75 145 GLN A O 1
ATOM 1146 N N . GLN A 1 146 ? 11.264 -10.673 -9.442 1.00 93.88 146 GLN A N 1
ATOM 1147 C CA . GLN A 1 146 ? 11.286 -10.018 -8.129 1.00 93.88 146 GLN A CA 1
ATOM 1148 C C . GLN A 1 146 ? 10.081 -10.410 -7.265 1.00 93.88 146 GLN A C 1
ATOM 1150 O O . GLN A 1 146 ? 10.267 -10.741 -6.095 1.00 93.88 146 GLN A O 1
ATOM 1155 N N . ARG A 1 147 ? 8.865 -10.418 -7.831 1.00 93.50 147 ARG A N 1
ATOM 1156 C CA . ARG A 1 147 ? 7.654 -10.877 -7.134 1.00 93.50 147 ARG A CA 1
ATOM 1157 C C . ARG A 1 147 ? 7.755 -12.347 -6.751 1.00 93.50 147 ARG A C 1
ATOM 1159 O O . ARG A 1 147 ? 7.559 -12.643 -5.584 1.00 93.50 147 ARG A O 1
ATOM 1166 N N . ALA A 1 148 ? 8.183 -13.224 -7.659 1.00 91.00 148 ALA A N 1
ATOM 1167 C CA . ALA A 1 148 ? 8.382 -14.644 -7.368 1.00 91.00 148 ALA A CA 1
ATOM 1168 C C . ALA A 1 148 ? 9.366 -14.862 -6.204 1.00 91.00 148 ALA A C 1
ATOM 1170 O O . ALA A 1 148 ? 9.086 -15.627 -5.285 1.00 91.00 148 ALA A O 1
ATOM 1171 N N . LYS A 1 149 ? 10.487 -14.124 -6.175 1.00 90.81 149 LYS A N 1
ATOM 1172 C CA . LYS A 1 149 ? 11.448 -14.164 -5.057 1.00 90.81 149 LYS A CA 1
ATOM 1173 C C . LYS A 1 149 ? 10.847 -13.659 -3.741 1.00 90.81 149 LYS A C 1
ATOM 1175 O O . LYS A 1 149 ? 11.156 -14.210 -2.688 1.00 90.81 149 LYS A O 1
ATOM 1180 N N . LEU A 1 150 ? 10.031 -12.604 -3.771 1.00 89.44 150 LEU A N 1
ATOM 1181 C CA . LEU A 1 150 ? 9.365 -12.075 -2.575 1.00 89.44 150 LEU A CA 1
ATOM 1182 C C . LEU A 1 150 ? 8.253 -13.005 -2.083 1.00 89.44 150 LEU A C 1
ATOM 1184 O O . LEU A 1 150 ? 8.151 -13.238 -0.886 1.00 89.44 150 LEU A O 1
ATOM 1188 N N . GLU A 1 151 ? 7.465 -13.579 -2.985 1.00 88.81 151 GLU A N 1
ATOM 1189 C CA . GLU A 1 151 ? 6.401 -14.534 -2.677 1.00 88.81 151 GLU A CA 1
ATOM 1190 C C . GLU A 1 151 ? 6.965 -15.852 -2.135 1.00 88.81 151 GLU A C 1
ATOM 1192 O O . GLU A 1 151 ? 6.392 -16.406 -1.204 1.00 88.81 151 GLU A O 1
ATOM 1197 N N . ALA A 1 152 ? 8.120 -16.315 -2.627 1.00 86.50 152 ALA A N 1
ATOM 1198 C CA . ALA A 1 152 ? 8.824 -17.465 -2.056 1.00 86.50 152 ALA A CA 1
ATOM 1199 C C . ALA A 1 152 ? 9.339 -17.194 -0.629 1.00 86.50 152 ALA A C 1
ATOM 1201 O O . ALA A 1 152 ? 9.360 -18.098 0.201 1.00 86.50 152 ALA A O 1
ATOM 1202 N N . LYS A 1 153 ? 9.741 -15.949 -0.329 1.00 86.00 153 LYS A N 1
ATOM 1203 C CA . LYS A 1 153 ? 10.251 -15.551 0.995 1.00 86.00 153 LYS A CA 1
ATOM 1204 C C . LYS A 1 153 ? 9.147 -15.273 2.014 1.00 86.00 153 LYS A C 1
ATOM 1206 O O . LYS A 1 153 ? 9.249 -15.709 3.153 1.00 86.00 153 LYS A O 1
ATOM 1211 N N . LEU A 1 154 ? 8.136 -14.491 1.636 1.00 82.94 154 LEU A N 1
ATOM 1212 C CA . LEU A 1 154 ? 7.067 -14.047 2.536 1.00 82.94 154 LEU A CA 1
ATOM 1213 C C . LEU A 1 154 ? 5.834 -14.962 2.503 1.00 82.94 154 LEU A C 1
ATOM 1215 O O . LEU A 1 154 ? 4.978 -14.850 3.380 1.00 82.94 154 LEU A O 1
ATOM 1219 N N . GLY A 1 155 ? 5.732 -15.850 1.511 1.00 79.19 155 GLY A N 1
ATOM 1220 C CA . GLY A 1 155 ? 4.494 -16.545 1.181 1.00 79.19 155 GLY A CA 1
ATOM 1221 C C . GLY A 1 155 ? 3.467 -15.579 0.583 1.00 79.19 155 GLY A C 1
ATOM 1222 O O . GLY A 1 155 ? 3.365 -14.419 0.979 1.00 79.19 155 GLY A O 1
ATOM 1223 N N . ASN A 1 156 ? 2.664 -16.037 -0.377 1.00 72.88 156 ASN A N 1
ATOM 1224 C CA . ASN A 1 156 ? 1.4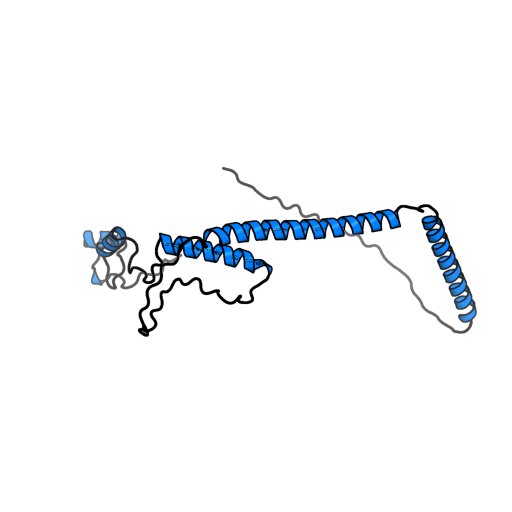98 -15.267 -0.805 1.00 72.88 156 ASN A CA 1
ATOM 1225 C C . ASN A 1 156 ? 0.349 -15.528 0.189 1.00 72.88 156 ASN A C 1
ATOM 1227 O O . ASN A 1 156 ? -0.128 -16.669 0.246 1.00 72.88 156 ASN A O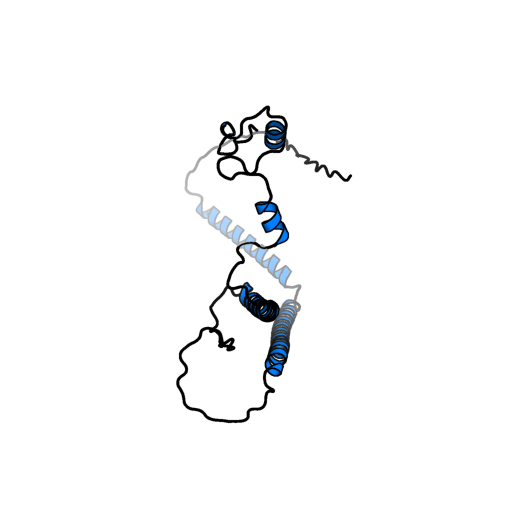 1
ATOM 1231 N N . PRO A 1 157 ? -0.128 -14.539 0.976 1.00 70.19 157 PRO A N 1
ATOM 1232 C CA . PRO A 1 157 ? -1.279 -14.737 1.844 1.00 70.19 157 PRO A CA 1
ATOM 1233 C C . PRO A 1 157 ? -2.538 -14.827 0.977 1.00 70.19 157 PRO A C 1
ATOM 1235 O O . PRO A 1 157 ? -3.247 -13.844 0.768 1.00 70.19 157 PRO A O 1
ATOM 1238 N N . ARG A 1 158 ? -2.828 -16.030 0.463 1.00 68.88 158 ARG A N 1
ATOM 1239 C CA . ARG A 1 158 ? -4.023 -16.306 -0.352 1.00 68.88 158 ARG A CA 1
ATOM 1240 C C . ARG A 1 158 ? -5.320 -15.958 0.388 1.00 68.88 158 ARG A C 1
ATOM 1242 O O . ARG A 1 158 ? -6.329 -15.693 -0.255 1.00 68.88 158 ARG A O 1
ATOM 1249 N N . GLN A 1 159 ? -5.293 -15.917 1.721 1.00 82.56 159 GLN A N 1
ATOM 1250 C CA . GLN A 1 159 ? -6.419 -15.508 2.555 1.00 82.56 159 GLN A CA 1
ATOM 1251 C C . GLN A 1 159 ? -6.053 -14.284 3.397 1.00 82.56 159 GLN A C 1
ATOM 1253 O O . GLN A 1 159 ? -5.071 -14.276 4.143 1.00 82.56 159 GLN A O 1
ATOM 1258 N N . ARG A 1 160 ? -6.865 -13.230 3.279 1.00 90.69 160 ARG A N 1
ATOM 1259 C CA . ARG A 1 160 ? -6.742 -12.025 4.107 1.00 90.69 160 ARG A CA 1
ATOM 1260 C C . ARG A 1 160 ? -7.230 -12.330 5.524 1.00 90.69 160 ARG A C 1
ATOM 1262 O O . ARG A 1 160 ? -8.272 -12.954 5.699 1.00 90.69 160 ARG A O 1
ATOM 1269 N N . LYS A 1 161 ? -6.501 -11.855 6.537 1.00 91.69 161 LYS A N 1
ATOM 1270 C CA . LYS A 1 161 ? -6.929 -11.957 7.941 1.00 91.69 161 LYS A CA 1
ATOM 1271 C C . LYS A 1 161 ? -8.144 -11.054 8.187 1.00 91.69 161 LYS A C 1
ATOM 1273 O O . LYS A 1 161 ? -8.187 -9.946 7.658 1.00 91.69 161 LYS A O 1
ATOM 1278 N N . ALA A 1 162 ? -9.076 -11.487 9.041 1.00 95.31 162 ALA A N 1
ATOM 1279 C CA . ALA A 1 162 ? -10.234 -10.679 9.449 1.00 95.31 162 ALA A CA 1
ATOM 1280 C C . ALA A 1 162 ? -9.825 -9.352 10.124 1.00 95.31 162 ALA A C 1
ATOM 1282 O O . ALA A 1 162 ? -10.503 -8.337 9.991 1.00 95.31 162 ALA A O 1
ATOM 1283 N N . TYR A 1 163 ? -8.689 -9.349 10.825 1.00 95.56 163 TYR A N 1
ATOM 1284 C CA . TYR A 1 163 ? -8.038 -8.163 11.374 1.00 95.56 163 TYR A CA 1
ATOM 1285 C C . TYR A 1 163 ? -6.517 -8.311 11.276 1.00 95.56 163 TYR A C 1
ATOM 1287 O O . TYR A 1 163 ? -5.980 -9.418 11.294 1.00 95.56 163 TYR A O 1
ATOM 1295 N N . LEU A 1 164 ? -5.806 -7.185 11.176 1.00 95.56 164 LEU A N 1
ATOM 1296 C CA . LEU A 1 164 ? -4.349 -7.196 11.019 1.00 95.56 164 LEU A CA 1
ATOM 1297 C C . LEU A 1 164 ? -3.606 -7.359 12.354 1.00 95.56 164 LEU A C 1
ATOM 1299 O O . LEU A 1 164 ? -2.601 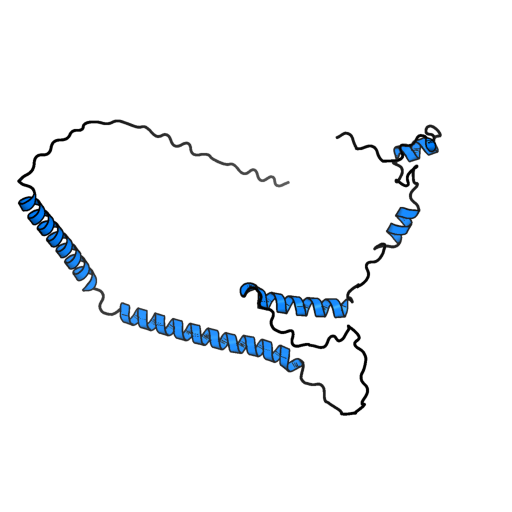-8.063 12.420 1.00 95.56 164 LEU A O 1
ATOM 1303 N N . HIS A 1 165 ? -4.101 -6.717 13.416 1.00 98.06 165 HIS A N 1
ATOM 1304 C CA . HIS A 1 165 ? -3.424 -6.646 14.711 1.00 98.06 165 HIS A CA 1
ATOM 1305 C C . HIS A 1 165 ? -4.356 -7.038 15.857 1.00 98.06 165 HIS A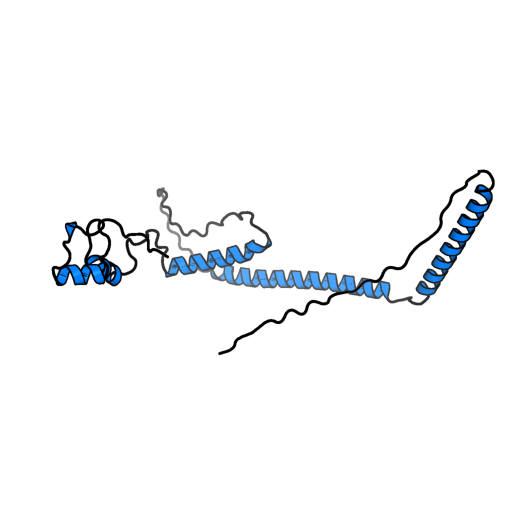 C 1
ATOM 1307 O O . HIS A 1 165 ? -5.435 -6.461 16.010 1.00 98.06 165 HIS A O 1
ATOM 1313 N N . ASP A 1 166 ? -3.901 -7.961 16.702 1.00 97.38 166 ASP A N 1
ATOM 1314 C CA . ASP A 1 166 ? -4.683 -8.490 17.823 1.00 97.38 166 ASP A CA 1
ATOM 1315 C C . ASP A 1 166 ? -4.980 -7.429 18.900 1.00 97.38 166 ASP A C 1
ATOM 1317 O O . ASP A 1 166 ? -6.111 -7.283 19.358 1.00 97.38 166 ASP A O 1
ATOM 1321 N N . SER A 1 167 ? -4.006 -6.576 19.233 1.00 98.38 167 SER A N 1
ATOM 1322 C CA . SER A 1 167 ? -4.204 -5.472 20.187 1.00 98.38 167 SER A CA 1
ATOM 1323 C C . SER A 1 167 ? -5.282 -4.480 19.735 1.00 98.38 167 SER A C 1
ATOM 1325 O O . SER A 1 167 ? -6.095 -4.036 20.550 1.00 98.38 167 SER A O 1
ATOM 1327 N N . ARG A 1 168 ? -5.332 -4.164 18.433 1.00 98.12 168 ARG A N 1
ATOM 1328 C CA . ARG A 1 168 ? -6.350 -3.280 17.842 1.00 98.12 168 ARG A CA 1
ATOM 1329 C C . ARG A 1 168 ? -7.730 -3.916 17.883 1.00 98.12 168 ARG A C 1
ATOM 1331 O O . ARG A 1 168 ? -8.693 -3.236 18.228 1.00 98.12 168 ARG A O 1
ATOM 1338 N N . HIS A 1 169 ? -7.820 -5.206 17.568 1.00 98.56 169 HIS A N 1
ATOM 1339 C CA . HIS A 1 169 ? -9.069 -5.954 17.658 1.00 98.56 169 HIS A CA 1
ATOM 1340 C C . HIS A 1 169 ? -9.597 -5.971 19.102 1.00 98.56 169 HIS A C 1
ATOM 1342 O O . HIS A 1 169 ? -10.720 -5.536 19.352 1.00 98.56 169 HIS A O 1
ATOM 1348 N N . LYS A 1 170 ? -8.747 -6.326 20.075 1.00 98.31 170 LYS A N 1
ATOM 1349 C CA . LYS A 1 170 ? -9.073 -6.283 21.512 1.00 98.31 170 LYS A CA 1
ATOM 1350 C C . LYS A 1 170 ? -9.476 -4.883 21.984 1.00 98.31 170 LYS A C 1
ATOM 1352 O O . LYS A 1 170 ? -10.409 -4.745 22.771 1.00 98.31 170 LYS A O 1
ATOM 1357 N N . HIS A 1 171 ? -8.805 -3.835 21.500 1.00 98.31 171 HIS A N 1
ATOM 1358 C CA . HIS A 1 171 ? -9.190 -2.451 21.782 1.00 98.31 171 HIS A CA 1
ATOM 1359 C C . HIS A 1 171 ? -10.590 -2.135 21.243 1.00 98.31 171 HIS A C 1
ATOM 1361 O O . HIS A 1 171 ? -11.419 -1.632 21.992 1.00 98.31 171 HIS A O 1
ATOM 1367 N N . ALA A 1 172 ? -10.888 -2.482 19.989 1.00 97.75 172 ALA A N 1
ATOM 1368 C CA . ALA A 1 172 ? -12.207 -2.265 19.398 1.00 97.75 172 ALA A CA 1
ATOM 1369 C C . ALA A 1 172 ? -13.326 -3.038 20.122 1.00 97.75 172 ALA A C 1
ATOM 1371 O O . ALA A 1 172 ? -14.445 -2.534 20.202 1.00 97.75 172 ALA A O 1
ATOM 1372 N N . MET A 1 173 ? -13.038 -4.224 20.666 1.00 97.25 173 MET A N 1
ATOM 1373 C CA . MET A 1 173 ? -14.001 -5.008 21.451 1.00 97.25 173 MET A CA 1
ATOM 1374 C C . MET A 1 173 ? -14.286 -4.403 22.829 1.00 97.25 173 MET A C 1
ATOM 1376 O O . MET A 1 173 ? -15.430 -4.405 23.263 1.00 97.25 173 MET A O 1
ATOM 1380 N N . ARG A 1 174 ? -13.274 -3.830 23.493 1.00 97.44 174 ARG A N 1
ATOM 1381 C CA . ARG A 1 174 ? -13.414 -3.214 24.828 1.00 97.44 174 ARG A CA 1
ATOM 1382 C C . ARG A 1 174 ? -14.042 -1.819 24.829 1.00 97.44 174 ARG A C 1
ATOM 1384 O O . ARG A 1 174 ? -14.379 -1.311 25.893 1.00 97.44 174 ARG A O 1
ATOM 1391 N N . ARG A 1 175 ? -14.140 -1.153 23.678 1.00 96.75 175 ARG A N 1
ATOM 1392 C CA . ARG A 1 175 ? -14.707 0.201 23.611 1.00 96.75 175 ARG A CA 1
ATOM 1393 C C . ARG A 1 175 ? -16.207 0.176 23.932 1.00 96.75 175 ARG A C 1
ATOM 1395 O O . ARG A 1 175 ? -16.909 -0.648 23.345 1.00 96.75 175 ARG A O 1
ATOM 1402 N N . PRO A 1 176 ? -16.710 1.099 24.775 1.00 94.62 176 PRO A N 1
ATOM 1403 C CA . PRO A 1 176 ? -18.135 1.196 25.057 1.00 94.62 176 PRO A CA 1
ATOM 1404 C C . PRO A 1 176 ? -18.900 1.565 23.783 1.00 94.62 176 PRO A C 1
ATOM 1406 O O . PRO A 1 176 ? -18.437 2.368 22.959 1.00 94.62 176 PRO A O 1
ATOM 1409 N N . ARG A 1 177 ? -20.064 0.942 23.608 1.00 94.19 177 ARG A N 1
ATOM 1410 C CA . ARG A 1 177 ? -20.903 1.085 22.418 1.00 94.19 177 ARG A CA 1
ATOM 1411 C C . ARG A 1 177 ? -22.253 1.659 22.802 1.00 94.19 177 ARG A C 1
ATOM 1413 O O . ARG A 1 177 ? -22.791 1.310 23.845 1.00 94.19 177 ARG A O 1
ATOM 1420 N N . GLY A 1 178 ? -22.769 2.533 21.949 1.00 92.75 178 GLY A N 1
ATOM 1421 C CA . GLY A 1 178 ? -24.119 3.065 22.062 1.00 92.75 178 GLY A CA 1
ATOM 1422 C C . GLY A 1 178 ? -25.149 2.152 21.400 1.00 92.75 178 GLY A C 1
ATOM 1423 O O . GLY A 1 178 ? -24.787 1.143 20.775 1.00 92.75 178 GLY A O 1
ATOM 1424 N N . PRO A 1 179 ? -26.433 2.528 21.460 1.00 91.56 179 PRO A N 1
ATOM 1425 C CA . PRO A 1 179 ? -27.472 1.842 20.702 1.00 91.56 179 PRO A CA 1
ATOM 1426 C C . PRO A 1 179 ? -27.118 1.851 19.203 1.00 91.56 179 PRO A C 1
ATOM 1428 O O . PRO A 1 179 ? -26.654 2.856 18.664 1.00 91.56 179 PRO A O 1
ATOM 1431 N N . GLY A 1 180 ? -27.265 0.708 18.524 1.00 91.06 180 GLY A N 1
ATOM 1432 C CA . GLY A 1 180 ? -26.871 0.545 17.114 1.00 91.06 180 GLY A CA 1
ATOM 1433 C C . GLY A 1 180 ? -25.397 0.182 16.872 1.00 91.06 180 GLY A C 1
ATOM 1434 O O . GLY A 1 180 ? -24.960 0.128 15.727 1.00 91.06 180 GLY A O 1
ATOM 1435 N N . GLY A 1 181 ? -24.610 -0.080 17.923 1.00 93.12 181 GLY A N 1
ATOM 1436 C CA . GLY A 1 181 ? -23.266 -0.664 17.803 1.00 93.12 181 GLY A CA 1
ATOM 1437 C C . GLY A 1 181 ? -22.142 0.322 17.463 1.00 93.12 181 GLY A C 1
ATOM 1438 O O . GLY A 1 181 ? -20.974 -0.083 17.398 1.00 93.12 181 GLY A O 1
ATOM 1439 N N . ARG A 1 182 ? -22.457 1.614 17.300 1.00 94.12 182 ARG A N 1
ATOM 1440 C CA . ARG A 1 182 ? -21.456 2.686 17.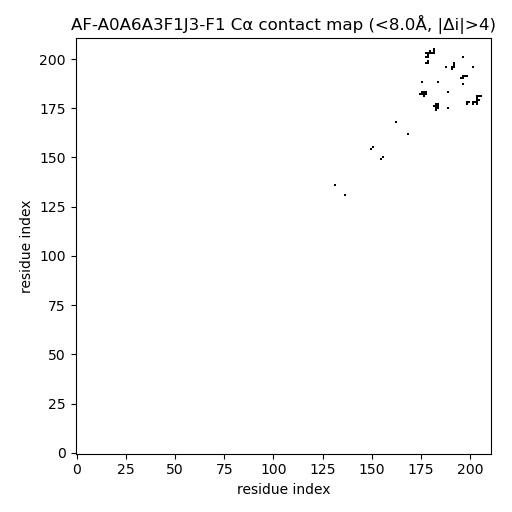183 1.00 94.12 182 ARG A CA 1
ATOM 1441 C C . ARG A 1 182 ? -20.668 2.836 18.482 1.00 94.12 182 ARG A C 1
ATOM 1443 O O . ARG A 1 182 ? -21.154 2.503 19.560 1.00 94.12 182 ARG A O 1
ATOM 1450 N N . PHE A 1 183 ? -19.466 3.385 18.392 1.00 94.81 183 PHE A N 1
ATOM 1451 C CA . PHE A 1 183 ? -18.743 3.798 19.589 1.00 94.81 183 PHE A CA 1
ATOM 1452 C C . PHE A 1 183 ? -19.354 5.072 20.165 1.00 94.81 183 PHE A C 1
ATOM 1454 O O . PHE A 1 183 ? -19.684 5.975 19.397 1.00 94.81 183 PHE A O 1
ATOM 1461 N N . LEU A 1 184 ? -19.459 5.140 21.490 1.00 94.12 184 LEU A N 1
ATOM 1462 C CA . LEU A 1 184 ? -19.892 6.359 22.168 1.00 94.12 184 LEU A CA 1
ATOM 1463 C C . LEU A 1 184 ? -18.854 7.474 22.005 1.00 94.12 184 LEU A C 1
ATOM 1465 O O . LEU A 1 184 ? -17.641 7.216 21.976 1.00 94.12 184 LEU A O 1
ATOM 1469 N N . THR A 1 185 ? -19.333 8.710 21.895 1.00 92.62 185 THR A N 1
ATOM 1470 C CA . THR A 1 185 ? -18.485 9.902 21.972 1.00 92.62 185 THR A CA 1
ATOM 1471 C C . THR A 1 185 ? -18.039 10.141 23.415 1.00 92.62 185 THR A C 1
ATOM 1473 O O . THR A 1 185 ? -18.577 9.564 24.357 1.00 92.62 185 THR A O 1
ATOM 1476 N N . LYS A 1 186 ? -17.009 10.972 23.611 1.00 92.00 186 LYS A N 1
ATOM 1477 C CA . LYS A 1 186 ? -16.505 11.271 24.961 1.00 92.00 186 LYS A CA 1
ATOM 1478 C C . LYS A 1 186 ? -17.582 11.928 25.831 1.00 92.00 186 LYS A C 1
ATOM 1480 O O . LYS A 1 186 ? -17.726 11.535 26.983 1.00 92.00 186 LYS A O 1
ATOM 1485 N N . ASP A 1 187 ? -18.353 12.840 25.247 1.00 90.69 187 ASP A N 1
ATOM 1486 C CA . ASP A 1 187 ? -19.418 13.575 25.934 1.00 90.69 187 ASP A CA 1
ATOM 1487 C C . ASP A 1 187 ? -20.575 12.640 26.312 1.00 90.69 187 ASP A C 1
ATOM 1489 O O . ASP A 1 187 ? -21.049 12.677 27.442 1.00 90.69 187 ASP A O 1
ATOM 1493 N N . GLU A 1 188 ? -20.958 11.717 25.417 1.00 90.12 188 GLU A N 1
ATOM 1494 C CA . GLU A 1 188 ? -21.960 10.681 25.710 1.00 90.12 188 GLU A CA 1
ATOM 1495 C C . GLU A 1 188 ? -21.486 9.731 26.826 1.00 90.12 188 GLU A C 1
ATOM 1497 O O . GLU A 1 188 ? -22.275 9.360 27.689 1.00 90.12 188 GLU A O 1
ATOM 1502 N N . ILE A 1 189 ? -20.201 9.343 26.839 1.00 92.12 189 ILE A N 1
ATOM 1503 C CA . ILE A 1 189 ? -19.626 8.504 27.908 1.00 92.12 189 ILE A CA 1
ATOM 1504 C C . ILE A 1 189 ? -19.679 9.233 29.252 1.00 92.12 189 ILE A C 1
ATOM 1506 O O . ILE A 1 189 ? -19.964 8.600 30.266 1.00 92.12 189 ILE A O 1
ATOM 1510 N N . GLN A 1 190 ? -19.370 10.530 29.272 1.00 92.06 190 GLN A N 1
ATOM 1511 C CA . GLN A 1 190 ? -19.384 11.328 30.493 1.00 92.06 190 GLN A CA 1
ATOM 1512 C C . GLN A 1 190 ? -20.818 11.538 30.995 1.00 92.06 190 GLN A C 1
ATOM 1514 O O . GLN A 1 190 ? -21.102 11.219 32.143 1.00 92.06 190 GLN A O 1
ATOM 1519 N N . GLY A 1 191 ? -21.749 11.917 30.114 1.00 90.19 191 GLY A N 1
ATOM 1520 C CA . GLY A 1 191 ? -23.165 12.071 30.459 1.00 90.19 191 GLY A CA 1
ATOM 1521 C C . GLY A 1 191 ? -23.826 10.783 30.966 1.00 90.19 191 GLY A C 1
ATOM 1522 O O . GLY A 1 191 ? -24.699 10.852 31.828 1.00 90.19 191 GLY A O 1
ATOM 1523 N N . LEU A 1 192 ? -23.388 9.606 30.494 1.00 89.06 192 LEU A N 1
ATOM 1524 C CA . LEU A 1 192 ? -23.838 8.314 31.033 1.00 89.06 192 LEU A CA 1
ATOM 1525 C C . LEU A 1 192 ? -23.271 8.009 32.424 1.00 89.06 192 LEU A C 1
ATOM 1527 O O . LEU A 1 192 ? -23.936 7.356 33.222 1.00 89.06 192 LEU A O 1
ATOM 1531 N N . LYS A 1 193 ? -22.035 8.437 32.709 1.00 89.94 193 LYS A N 1
ATOM 1532 C CA . LYS A 1 193 ? -21.416 8.264 34.033 1.00 89.94 193 LYS A CA 1
ATOM 1533 C C . LYS A 1 193 ? -22.035 9.192 35.069 1.00 89.94 193 LYS A C 1
ATOM 1535 O O . LYS A 1 193 ? -22.244 8.769 36.199 1.00 89.94 193 LYS A O 1
ATOM 1540 N N . ASP A 1 194 ? -22.338 10.420 34.662 1.00 90.56 194 ASP A N 1
ATOM 1541 C CA . ASP A 1 194 ? -22.911 11.459 35.521 1.00 90.56 194 ASP A CA 1
ATOM 1542 C C . ASP A 1 194 ? -24.431 11.285 35.710 1.00 90.56 194 ASP A C 1
ATOM 1544 O O . ASP A 1 194 ? -25.053 12.013 36.480 1.00 90.56 194 ASP A O 1
ATOM 1548 N N . GLY A 1 195 ? -25.048 10.325 35.007 1.00 86.56 195 GLY A N 1
ATOM 1549 C CA . GLY A 1 195 ? -26.486 10.043 35.069 1.00 86.56 195 GLY A CA 1
ATOM 1550 C C . GLY A 1 195 ? -27.362 11.102 34.395 1.00 86.56 195 GLY A C 1
ATOM 1551 O O . GLY A 1 195 ? -28.583 11.050 34.501 1.00 86.56 195 GLY A O 1
ATOM 1552 N N . THR A 1 196 ? -26.756 12.062 33.696 1.00 86.44 196 THR A N 1
ATOM 1553 C CA . THR A 1 196 ? -27.461 13.142 32.993 1.00 86.44 196 THR A CA 1
ATOM 1554 C C . THR A 1 196 ? -28.130 12.651 31.708 1.00 86.44 196 THR A C 1
ATOM 1556 O O . THR A 1 196 ? -29.104 13.247 31.260 1.00 86.44 196 THR A O 1
ATOM 1559 N N . MET A 1 197 ? -27.611 11.574 31.106 1.00 83.88 197 MET A N 1
ATOM 1560 C CA . MET A 1 197 ? -28.098 11.017 29.841 1.00 83.88 197 MET A CA 1
ATOM 1561 C C . MET A 1 197 ? -28.537 9.562 30.017 1.00 83.88 197 MET A C 1
ATOM 1563 O O . MET A 1 197 ? -27.817 8.750 30.602 1.00 83.88 197 MET A O 1
ATOM 1567 N N . VAL A 1 198 ? -29.694 9.216 29.449 1.00 87.31 198 VAL A N 1
ATOM 1568 C CA . VAL A 1 198 ? -30.211 7.843 29.418 1.00 87.31 198 VAL A CA 1
ATOM 1569 C C . VAL A 1 198 ? -29.696 7.135 28.166 1.00 87.31 198 VAL A C 1
ATOM 1571 O O . VAL A 1 198 ? -29.682 7.693 27.070 1.00 87.31 198 VAL A O 1
ATOM 1574 N N . PHE A 1 199 ? -29.262 5.881 28.314 1.00 85.19 199 PHE A N 1
ATOM 1575 C CA . PHE A 1 199 ? -28.693 5.090 27.216 1.00 85.19 199 PHE A CA 1
ATOM 1576 C C . PHE A 1 199 ? -29.643 4.926 26.016 1.00 85.19 199 PHE A C 1
ATOM 1578 O O . PHE A 1 199 ? -29.189 4.884 24.871 1.00 85.19 199 PHE A O 1
ATOM 1585 N N . GLU A 1 200 ? -30.947 4.834 26.274 1.00 86.88 200 GLU A N 1
ATOM 1586 C CA . GLU A 1 200 ? -31.995 4.599 25.273 1.00 86.88 200 GLU A CA 1
ATOM 1587 C C . GLU A 1 200 ? -32.232 5.805 24.355 1.00 86.88 200 GLU A C 1
ATOM 1589 O O . GLU A 1 200 ? -32.515 5.621 23.169 1.00 86.88 200 GLU A O 1
ATOM 1594 N N . ASP A 1 201 ? -32.016 7.017 24.870 1.00 86.19 201 ASP A N 1
ATOM 1595 C CA . ASP A 1 201 ? -32.236 8.275 24.145 1.00 86.19 201 ASP A CA 1
ATOM 1596 C C . ASP A 1 201 ? -31.079 8.620 23.195 1.00 86.19 201 ASP A C 1
ATOM 1598 O O . ASP A 1 201 ? -31.160 9.546 22.383 1.00 86.19 201 ASP A O 1
ATOM 1602 N N . LEU A 1 202 ? -29.977 7.867 23.260 1.00 85.25 202 LEU A N 1
ATOM 1603 C CA . LEU A 1 202 ? -28.808 8.120 22.432 1.00 85.25 202 LEU A CA 1
ATOM 1604 C C . LEU A 1 202 ? -29.077 7.786 20.948 1.00 85.25 202 LEU A C 1
ATOM 1606 O O . LEU A 1 202 ? -29.574 6.707 20.611 1.00 85.25 202 LEU A O 1
ATOM 1610 N N . PRO A 1 203 ? -28.644 8.641 20.003 1.00 85.06 203 PRO A N 1
ATOM 1611 C CA . PRO A 1 203 ? -29.033 8.523 18.596 1.00 85.06 203 PRO A CA 1
ATOM 1612 C C . PRO A 1 203 ? -28.420 7.292 17.922 1.00 85.06 203 PRO A C 1
ATOM 1614 O O . PRO A 1 203 ? -27.217 7.255 17.727 1.00 85.06 203 PRO A O 1
ATOM 1617 N N . ARG A 1 204 ? -29.210 6.297 17.483 1.00 85.88 204 ARG A N 1
ATOM 1618 C CA . ARG A 1 204 ? -28.706 5.004 16.939 1.00 85.88 204 ARG A CA 1
ATOM 1619 C C . ARG A 1 204 ? -27.591 5.124 15.883 1.00 85.88 204 ARG A C 1
ATOM 1621 O O . ARG A 1 204 ? -26.716 4.262 15.809 1.00 85.88 204 ARG A O 1
ATOM 1628 N N . LYS A 1 205 ? -27.604 6.190 15.079 1.00 80.50 205 LYS A N 1
ATOM 1629 C CA . LYS A 1 205 ? -26.567 6.527 14.098 1.00 80.50 205 LYS A CA 1
ATOM 1630 C C . LYS A 1 205 ? -25.933 7.862 14.478 1.00 80.50 205 LYS A C 1
ATOM 1632 O O . LYS A 1 205 ? -26.627 8.761 14.936 1.00 80.50 205 LYS A O 1
ATOM 1637 N N . ALA A 1 206 ? -24.626 7.992 14.252 1.00 74.31 206 ALA A N 1
ATOM 1638 C CA . ALA A 1 206 ? -23.943 9.267 14.437 1.00 74.31 206 ALA A CA 1
ATOM 1639 C C . ALA A 1 206 ? -24.613 10.345 13.572 1.00 74.31 206 ALA A C 1
ATOM 1641 O O . ALA A 1 206 ? -24.793 10.142 12.366 1.00 74.31 206 ALA A O 1
ATOM 1642 N N . ALA A 1 207 ? -24.977 11.468 14.191 1.00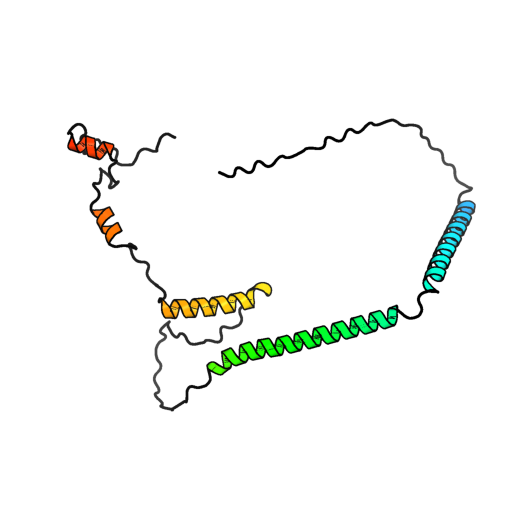 75.88 207 ALA A N 1
ATOM 1643 C CA . ALA A 1 207 ? -25.439 12.633 13.457 1.00 75.88 207 ALA A CA 1
ATOM 1644 C C . ALA A 1 207 ? -24.315 13.118 12.520 1.00 75.88 207 ALA A C 1
ATOM 1646 O O . ALA A 1 207 ? -23.137 13.064 12.903 1.00 75.88 207 ALA A O 1
ATOM 1647 N N . PRO A 1 208 ? -24.636 13.552 11.289 1.00 78.06 208 PRO A N 1
ATOM 1648 C CA . PRO A 1 208 ? -23.651 14.205 10.440 1.00 78.06 208 PRO A CA 1
ATOM 1649 C C . PRO A 1 208 ? -23.101 15.424 11.185 1.00 78.06 208 PRO A C 1
ATOM 1651 O O . PRO A 1 208 ? -23.861 16.182 11.788 1.00 78.06 208 PRO A O 1
ATOM 1654 N N . LYS A 1 209 ? -21.776 15.597 11.175 1.00 74.19 209 LYS A N 1
ATOM 1655 C CA . LYS A 1 209 ? -21.168 16.812 11.722 1.00 74.19 209 LYS A CA 1
ATOM 1656 C C . LYS A 1 209 ? -21.688 17.993 10.902 1.00 74.19 209 LYS A C 1
ATOM 1658 O O . LYS A 1 209 ? -21.501 17.995 9.687 1.00 74.19 209 LYS A O 1
ATOM 1663 N N . GLN A 1 210 ? -22.353 18.944 11.555 1.00 71.31 210 GLN A N 1
ATOM 1664 C CA . GLN A 1 210 ? -22.599 20.256 10.962 1.00 71.31 210 GLN A CA 1
ATOM 1665 C C . GLN A 1 210 ? -21.216 20.863 10.692 1.00 71.31 210 GLN A C 1
ATOM 1667 O O . GLN A 1 210 ? -20.364 20.844 11.584 1.00 71.31 210 GLN A O 1
ATOM 1672 N N . GLN A 1 211 ? -20.960 21.198 9.427 1.00 62.53 211 GLN A N 1
ATOM 1673 C CA . GLN A 1 211 ? -19.683 21.754 8.976 1.00 62.53 211 GLN A CA 1
ATOM 1674 C C . GLN A 1 211 ? -19.543 23.201 9.424 1.00 62.53 211 GLN A C 1
ATOM 1676 O O . GLN A 1 211 ? -20.579 23.902 9.425 1.00 62.53 211 GLN A O 1
#

Nearest PDB structures (foldseek):
  4awl-assembly1_A  TM=7.966E-01  e=4.094E-05  Homo sapiens
  6r2v-assembly1_A  TM=7.723E-01  e=8.807E-05  Arabidopsis thaliana

Organism: NCBI:txid53985